Protein AF-0000000077544073 (afdb_homodimer)

Nearest PDB structures (foldseek):
  2imj-assembly2_D  TM=9.290E-01  e=5.318E-20  Pseudomonas protegens Pf-5
  5aig-assembly2_B  TM=8.559E-01  e=1.083E-05  unidentified
  6isl-assembly1_B-2  TM=7.742E-01  e=1.540E-05  Streptomyces xiamenensis 318
  6w3f-assembly2_B  TM=7.188E-01  e=4.985E-05  synthetic construct
  6ta7-assembly1_E-2  TM=6.834E-01  e=7.430E-04  Homo sapiens

Solvent-accessible surface area (backbone atoms only — not comparable to full-atom values): 15956 Å² total; per-residue (Å²): 130,82,81,66,39,78,69,48,50,64,50,47,74,69,50,45,44,52,51,43,50,51,49,30,55,42,59,57,65,70,39,34,82,64,50,33,66,51,37,33,70,75,15,41,30,29,54,44,73,42,80,43,58,19,35,68,47,43,26,54,51,45,47,56,48,57,73,47,38,38,81,58,45,55,39,58,43,74,69,32,43,44,53,43,30,40,31,34,38,36,42,34,34,28,25,40,93,84,65,50,36,33,36,32,43,31,35,37,43,37,33,41,42,80,44,27,25,32,40,31,39,42,33,15,46,26,69,35,85,43,56,83,88,69,56,78,70,59,82,87,55,61,59,87,71,55,86,76,57,68,77,78,97,130,84,82,65,40,79,68,49,48,62,49,48,74,70,48,44,44,51,51,42,48,51,50,31,54,44,58,56,66,71,40,35,81,62,48,34,66,52,37,33,70,74,16,39,30,29,53,42,75,42,79,41,58,19,34,68,47,43,26,52,50,44,46,58,48,58,73,46,40,37,81,58,45,54,41,57,42,77,69,31,43,44,51,45,31,40,32,33,38,37,40,33,35,28,24,40,95,84,67,50,36,32,37,34,42,31,36,35,43,39,34,41,41,81,43,26,25,32,40,33,38,43,32,16,47,26,68,35,85,42,58,81,88,69,55,78,68,58,83,86,56,62,59,88,70,55,86,74,58,68,80,78,99

pLDDT: mean 96.97, std 5.28, range [51.44, 98.94]

Secondary structure (DSSP, 8-state):
-----SS-SSPPHHHHHHHHHHHHHHHHTT-HHHHGGGEEEEEEEEETTEEEEHHHHHHHHHHHHHHH-EEEEEEEEEEEEETTEEEEEEEEEEE-TT--EEEEEEEEEEEE-TTS-EEEEEEEEEEEEE-GGG-SS-TT--GGGS---GGG-/-----SS-SSPPHHHHHHHHHHHHHHHHHT-HHHHGGGEEEEEEEEETTEEEEHHHHHHHHHHHHHHH-EEEEEEEEEEEEETTEEEEEEEEEEE-TT--EEEEEEEEEEEE-TTS-EEEEEEEEEEEEE-GGG-SS-TT--GGGS---GGG-

InterPro domains:
  IPR009783 Protein of unknown function DUF1348 [PF07080] (9-138)
  IPR009783 Protein of unknown function DUF1348 [PTHR31757] (2-141)
  IPR032710 NTF2-like domain superfamily [SSF54427] (3-150)

Sequence (306 aa):
MSEQKPPLPPFTRETAQIKVKAAQDAWNTMTPSKVKMAYTPDSIWRNRDRFIKGRDEIEEFLTNKWNKEHGYRLRKELFAFTDNKIAVQFWYEFHDDDNQWWRCYGLEDWTFDENGLMKKRQMSGNNVKIADEERWFKGDVDVNTVEIGPEHWMSEQKPPLPPFTRETAQIKVKAAQDAWNTMTPSKVKMAYTPDSIWRNRDRFIKGRDEIEEFLTNKWNKEHGYRLRKELFAFTDNKIAVQFWYEFHDDDNQWWRCYGLEDWTFDENGLMKKRQMSGNNVKIADEERWFKGDVDVNTVEIGPEHW

Foldseek 3Di:
DPDFDDDFWPDDPVRLQVLFVVLQVQVQVLQLLRNLSLADQFAWEDAAPDTATGSVRSSVVSNVVDVFFAPKHKDKDWDDHDTQKTKIWMWIWGAGPVRWIKIKTKIWIFGADRRSRTRYIYMHIDIDTDDPVPDQCPDPDDSVPGDDDPVRD/DPDFDDDFWPDDPVRLQVLFVVLQVQVQVLQLLRNLSLADQFAWEDAAPDTATGSVRSSVVSVVVDVFFAPKHKDKDWDDHDTQKTKIWMWIWGAGPVRWIKIKTKIWIFGADRRSRTRYIYMHIDIDTDDPVPDQCPDPDDSVPGDDDPVRD

Radius of gyration: 19.21 Å; Cα contacts (8 Å, |Δi|>4): 665; chains: 2; bounding box: 44×55×52 Å

Organism: Fusarium solani (NCBI:txid169388)

Structure (mmCIF, N/CA/C/O backbone):
data_AF-0000000077544073-model_v1
#
loop_
_entity.id
_entity.type
_entity.pdbx_description
1 polymer 'DUF1348 domain protein'
#
loop_
_atom_site.group_PDB
_atom_site.id
_atom_site.type_symbol
_atom_site.label_atom_id
_atom_site.label_alt_id
_atom_site.label_comp_id
_atom_site.label_asym_id
_atom_site.label_entity_id
_atom_site.label_seq_id
_atom_site.pdbx_PDB_ins_code
_atom_site.Cartn_x
_atom_site.Cartn_y
_atom_site.Cartn_z
_atom_site.occupancy
_atom_site.B_iso_or_equiv
_atom_site.auth_seq_id
_atom_site.auth_comp_id
_atom_site.auth_asym_id
_atom_site.auth_atom_id
_atom_site.pdbx_PDB_model_num
ATOM 1 N N . MET A 1 1 ? -13.641 32.375 -0.242 1 51.44 1 MET A N 1
ATOM 2 C CA . MET A 1 1 ? -13.102 31.672 -1.399 1 51.44 1 MET A CA 1
ATOM 3 C C . MET A 1 1 ? -12.891 30.188 -1.087 1 51.44 1 MET A C 1
ATOM 5 O O . MET A 1 1 ? -12.656 29.828 0.064 1 51.44 1 MET A O 1
ATOM 9 N N . SER A 1 2 ? -13.328 29.188 -2.012 1 71.69 2 SER A N 1
ATOM 10 C CA . SER A 1 2 ? -13.273 27.766 -1.699 1 71.69 2 SER A CA 1
ATOM 11 C C . SER A 1 2 ? -11.844 27.312 -1.467 1 71.69 2 SER A C 1
ATOM 13 O O . SER A 1 2 ? -10.914 27.812 -2.104 1 71.69 2 SER A O 1
ATOM 15 N N . GLU A 1 3 ? -11.539 26.688 -0.304 1 91.25 3 GLU A N 1
ATOM 16 C CA . GLU A 1 3 ? -10.219 26.172 0.051 1 91.25 3 GLU A CA 1
ATOM 17 C C . GLU A 1 3 ? -9.609 25.375 -1.094 1 91.25 3 GLU A C 1
ATOM 19 O O . GLU A 1 3 ? -10.273 24.5 -1.669 1 91.25 3 GLU A O 1
ATOM 24 N N . GLN A 1 4 ? -8.516 25.859 -1.661 1 95 4 GLN A N 1
ATOM 25 C CA . GLN A 1 4 ? -7.785 25.156 -2.709 1 95 4 GLN A CA 1
ATOM 26 C C . GLN A 1 4 ? -6.355 24.844 -2.273 1 95 4 GLN A C 1
ATOM 28 O O . GLN A 1 4 ? -5.727 25.656 -1.583 1 95 4 GLN A O 1
ATOM 33 N N . LYS A 1 5 ? -5.875 23.75 -2.697 1 96.38 5 LYS A N 1
ATOM 34 C CA . LYS A 1 5 ? -4.496 23.328 -2.457 1 96.38 5 LYS A CA 1
ATOM 35 C C . LYS A 1 5 ? -3.814 22.906 -3.756 1 96.38 5 LYS A C 1
ATOM 37 O O . LYS A 1 5 ? -3.721 21.703 -4.055 1 96.38 5 LYS A O 1
ATOM 42 N N . PRO A 1 6 ? -3.418 23.844 -4.488 1 97 6 PRO A N 1
ATOM 43 C CA . PRO A 1 6 ? -2.723 23.484 -5.727 1 97 6 PRO A CA 1
ATOM 44 C C . PRO A 1 6 ? -1.481 22.625 -5.477 1 97 6 PRO A C 1
ATOM 46 O O . PRO A 1 6 ? -0.89 22.703 -4.395 1 97 6 PRO A O 1
ATOM 49 N N . PRO A 1 7 ? -1.044 21.953 -6.578 1 98.19 7 PRO A N 1
ATOM 50 C CA . PRO A 1 7 ? -1.631 21.797 -7.91 1 98.19 7 PRO A CA 1
ATOM 51 C C . PRO A 1 7 ? -2.973 21.062 -7.879 1 98.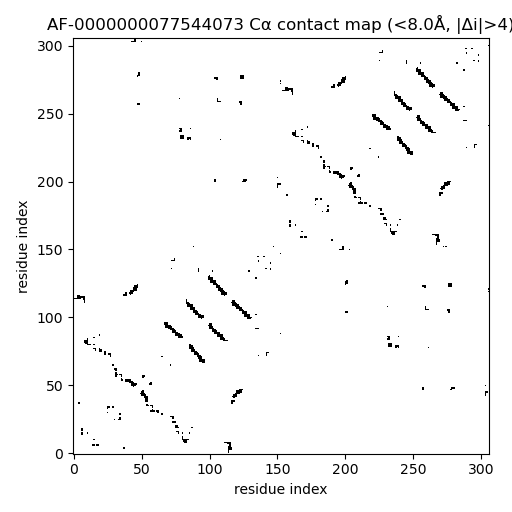19 7 PRO A C 1
ATOM 53 O O . PRO A 1 7 ? -3.238 20.297 -6.949 1 98.19 7 PRO A O 1
ATOM 56 N N . LEU A 1 8 ? -3.701 21.25 -8.914 1 98.44 8 LEU A N 1
ATOM 57 C CA . LEU A 1 8 ? -5.039 20.672 -9.008 1 98.44 8 LEU A CA 1
ATOM 58 C C . LEU A 1 8 ? -5.078 19.547 -10.023 1 98.44 8 LEU A C 1
ATOM 60 O O . LEU A 1 8 ? -4.32 19.547 -11 1 98.44 8 LEU A O 1
ATOM 64 N N . PRO A 1 9 ? -5.926 18.531 -9.852 1 98.31 9 PRO A N 1
ATOM 65 C CA . PRO A 1 9 ? -6.086 17.469 -10.836 1 98.31 9 PRO A CA 1
ATOM 66 C C . PRO A 1 9 ? -6.836 17.922 -12.086 1 98.31 9 PRO A C 1
ATOM 68 O O . PRO A 1 9 ? -7.555 18.922 -12.039 1 98.31 9 PRO A O 1
ATOM 71 N N . PRO A 1 10 ? -6.812 17.234 -13.148 1 98.56 10 PRO A N 1
ATOM 72 C CA . PRO A 1 10 ? -5.977 16.047 -13.328 1 98.56 10 PRO A CA 1
ATOM 73 C C . PRO A 1 10 ? -4.484 16.359 -13.305 1 98.56 10 PRO A C 1
ATOM 75 O O . PRO A 1 10 ? -4.059 17.406 -13.805 1 98.56 10 PRO A O 1
ATOM 78 N N . PHE A 1 11 ? -3.705 15.477 -12.836 1 98.69 11 PHE A N 1
ATOM 79 C CA . PHE A 1 11 ? -2.289 15.719 -12.586 1 98.69 11 PHE A CA 1
ATOM 80 C C . PHE A 1 11 ? -1.451 15.32 -13.797 1 98.69 11 PHE A C 1
ATOM 82 O O . PHE A 1 11 ? -1.859 14.469 -14.586 1 98.69 11 PHE A O 1
ATOM 89 N N . THR A 1 12 ? -0.348 15.938 -13.93 1 98.44 12 THR A N 1
ATOM 90 C CA . THR A 1 12 ? 0.78 15.492 -14.742 1 98.44 12 THR A CA 1
ATOM 91 C C . THR A 1 12 ? 1.875 14.898 -13.859 1 98.44 12 THR A C 1
ATOM 93 O O . THR A 1 12 ? 1.788 14.953 -12.633 1 98.44 12 THR A O 1
ATOM 96 N N . ARG A 1 13 ? 2.811 14.312 -14.5 1 98.25 13 ARG A N 1
ATOM 97 C CA . ARG A 1 13 ? 3.926 13.773 -13.734 1 98.25 13 ARG A CA 1
ATOM 98 C C . ARG A 1 13 ? 4.539 14.844 -12.836 1 98.25 13 ARG A C 1
ATOM 100 O O . ARG A 1 13 ? 4.793 14.602 -11.656 1 98.25 13 ARG A O 1
ATOM 107 N N . GLU A 1 14 ? 4.77 16.016 -13.422 1 98.56 14 GLU A N 1
ATOM 108 C CA . GLU A 1 14 ? 5.398 17.109 -12.695 1 98.56 14 GLU A CA 1
ATOM 109 C C . GLU A 1 14 ? 4.539 17.562 -11.516 1 98.56 14 GLU A C 1
ATOM 111 O O . GLU A 1 14 ? 5.043 17.703 -10.398 1 98.56 14 GLU A O 1
ATOM 116 N N . THR A 1 15 ? 3.297 17.75 -11.75 1 98.81 15 THR A N 1
ATOM 117 C CA . THR A 1 15 ? 2.438 18.266 -10.695 1 98.81 15 THR A CA 1
ATOM 118 C C . THR A 1 15 ? 2.17 17.203 -9.633 1 98.81 15 THR A C 1
ATOM 120 O O . THR A 1 15 ? 2.021 17.516 -8.453 1 98.81 15 THR A O 1
ATOM 123 N N . ALA A 1 16 ? 2.092 15.914 -10 1 98.88 16 ALA A N 1
ATOM 124 C CA . ALA A 1 16 ? 1.988 14.828 -9.031 1 98.88 16 ALA A CA 1
ATOM 125 C C . ALA A 1 16 ? 3.209 14.789 -8.117 1 98.88 16 ALA A C 1
ATOM 127 O O . ALA A 1 16 ? 3.08 14.594 -6.906 1 98.88 16 ALA A O 1
ATOM 128 N N . GLN A 1 17 ? 4.348 14.969 -8.758 1 98.75 17 GLN A N 1
ATOM 129 C CA . GLN A 1 17 ? 5.586 14.984 -7.984 1 98.75 17 GLN A CA 1
ATOM 130 C C . GLN A 1 17 ? 5.582 16.109 -6.957 1 98.75 17 GLN A C 1
ATOM 132 O O . GLN A 1 17 ? 6.008 15.922 -5.816 1 98.75 17 GLN A O 1
ATOM 137 N N . ILE A 1 18 ? 5.125 17.266 -7.348 1 98.81 18 ILE A N 1
ATOM 138 C CA . ILE A 1 18 ? 5.043 18.406 -6.441 1 98.81 18 ILE A CA 1
ATOM 139 C C . ILE A 1 18 ? 4.125 18.062 -5.27 1 98.81 18 ILE A C 1
ATOM 141 O O . ILE A 1 18 ? 4.461 18.344 -4.113 1 98.81 18 ILE A O 1
ATOM 145 N N . LYS A 1 19 ? 2.939 17.438 -5.566 1 98.88 19 LYS A N 1
ATOM 146 C CA . LYS A 1 19 ? 1.997 17.062 -4.52 1 98.88 19 LYS A CA 1
ATOM 147 C C . LYS A 1 19 ? 2.646 16.109 -3.518 1 98.88 19 LYS A C 1
ATOM 149 O O . LYS A 1 19 ? 2.492 16.281 -2.305 1 98.88 19 LYS A O 1
ATOM 154 N N . VAL A 1 20 ? 3.35 15.125 -3.969 1 98.88 20 VAL A N 1
ATOM 155 C CA . VAL A 1 20 ? 3.955 14.094 -3.141 1 98.88 20 VAL A CA 1
ATOM 156 C C . VAL A 1 20 ? 5 14.711 -2.219 1 98.88 20 VAL A C 1
ATOM 158 O O . VAL A 1 20 ? 5.02 14.438 -1.017 1 98.88 20 VAL A O 1
ATOM 161 N N . LYS A 1 21 ? 5.844 15.562 -2.76 1 98.81 21 LYS A N 1
ATOM 162 C CA . LYS A 1 21 ? 6.91 16.156 -1.957 1 98.81 21 LYS A CA 1
ATOM 163 C C . LYS A 1 21 ? 6.355 17.172 -0.974 1 98.81 21 LYS A C 1
ATOM 165 O O . LYS A 1 21 ? 6.875 17.328 0.133 1 98.81 21 LYS A O 1
ATOM 170 N N . ALA A 1 22 ? 5.32 17.859 -1.385 1 98.69 22 ALA A N 1
ATOM 171 C CA . ALA A 1 22 ? 4.664 18.766 -0.452 1 98.69 22 ALA A CA 1
ATOM 172 C C . ALA A 1 22 ? 4.102 18.016 0.75 1 98.69 22 ALA A C 1
ATOM 174 O O . ALA A 1 22 ? 4.211 18.484 1.888 1 98.69 22 ALA A O 1
ATOM 175 N N . ALA A 1 23 ? 3.484 16.906 0.483 1 98.75 23 ALA A N 1
ATOM 176 C CA . ALA A 1 23 ? 2.977 16.078 1.572 1 98.75 23 ALA A CA 1
ATOM 177 C C . ALA A 1 23 ? 4.113 15.578 2.461 1 98.75 23 ALA A C 1
ATOM 179 O O . ALA A 1 23 ? 4.004 15.594 3.689 1 98.75 23 ALA A O 1
ATOM 180 N N . GLN A 1 24 ? 5.195 15.125 1.856 1 98.81 24 GLN A N 1
ATOM 181 C CA . GLN A 1 24 ? 6.383 14.719 2.602 1 98.81 24 GLN A CA 1
ATOM 182 C C . GLN A 1 24 ? 6.824 15.812 3.568 1 98.81 24 GLN A C 1
ATOM 184 O O . GLN A 1 24 ? 7.02 15.555 4.758 1 98.81 24 GLN A O 1
ATOM 189 N N . ASP A 1 25 ? 6.938 16.969 3.053 1 98.5 25 ASP A N 1
ATOM 190 C CA . ASP A 1 25 ? 7.418 18.094 3.855 1 98.5 25 ASP A CA 1
ATOM 191 C C . ASP A 1 25 ? 6.449 18.406 4.992 1 98.5 25 ASP A C 1
ATOM 193 O O . ASP A 1 25 ? 6.871 18.656 6.125 1 98.5 25 ASP A O 1
ATOM 197 N N . ALA A 1 26 ? 5.215 18.406 4.648 1 98.56 26 ALA A N 1
ATOM 198 C CA . ALA A 1 26 ? 4.211 18.688 5.672 1 98.56 26 ALA A CA 1
ATOM 199 C C . ALA A 1 26 ? 4.277 17.656 6.797 1 98.56 26 ALA A C 1
ATOM 201 O O . ALA A 1 26 ? 4.273 18.016 7.977 1 98.56 26 ALA A O 1
ATOM 202 N N . TRP A 1 27 ? 4.359 16.391 6.5 1 98.81 27 TRP A N 1
ATOM 203 C CA . TRP A 1 27 ? 4.387 15.336 7.5 1 98.81 27 TRP A CA 1
ATOM 204 C C . TRP A 1 27 ? 5.648 15.422 8.352 1 98.81 27 TRP A C 1
ATOM 206 O O . TRP A 1 27 ? 5.621 15.125 9.547 1 98.81 27 TRP A O 1
ATOM 216 N N . ASN A 1 28 ? 6.695 15.836 7.77 1 98.44 28 ASN A N 1
ATOM 217 C CA . ASN A 1 28 ? 7.953 15.93 8.5 1 98.44 28 ASN A CA 1
ATOM 218 C C . ASN A 1 28 ? 7.945 17.109 9.477 1 98.44 28 ASN A C 1
ATOM 220 O O . ASN A 1 28 ? 8.812 17.203 10.344 1 98.44 28 ASN A O 1
ATOM 224 N N . THR A 1 29 ? 6.957 18.047 9.406 1 98 29 THR A N 1
ATOM 225 C CA . THR A 1 29 ? 6.797 19.078 10.422 1 98 29 THR A CA 1
ATOM 226 C C . THR A 1 29 ? 6.203 18.5 11.703 1 98 29 THR A C 1
ATOM 228 O O . THR A 1 29 ? 6.309 19.109 12.773 1 98 29 THR A O 1
ATOM 231 N N . MET A 1 30 ? 5.469 17.375 11.555 1 98.25 30 MET A N 1
ATOM 232 C CA . MET A 1 30 ? 4.789 16.703 12.656 1 98.25 30 MET A CA 1
ATOM 233 C C . MET A 1 30 ? 3.818 17.656 13.352 1 98.25 30 MET A C 1
ATOM 235 O O . MET A 1 30 ? 3.77 17.719 14.578 1 98.25 30 MET A O 1
ATOM 239 N N . THR A 1 31 ? 3.205 18.438 12.562 1 98.56 31 THR A N 1
ATOM 240 C CA . THR A 1 31 ? 2.203 19.375 13.039 1 98.56 31 THR A CA 1
ATOM 241 C C . THR A 1 31 ? 0.807 18.969 12.586 1 98.56 31 THR A C 1
ATOM 243 O O . THR A 1 31 ? 0.372 19.328 11.492 1 98.56 31 THR A O 1
ATOM 246 N N . PRO A 1 32 ? 0.067 18.25 13.453 1 98.69 32 PRO A N 1
ATOM 247 C CA . PRO A 1 32 ? -1.219 17.672 13.047 1 98.69 32 PRO A CA 1
ATOM 248 C C . PRO A 1 32 ? -2.186 18.719 12.492 1 98.69 32 PRO A C 1
ATOM 250 O O . PRO A 1 32 ? -2.877 18.453 11.508 1 98.69 32 PRO A O 1
ATOM 253 N N . SER A 1 33 ? -2.223 19.891 13.07 1 98.38 33 SER A N 1
ATOM 254 C CA . SER A 1 33 ? -3.17 20.938 12.672 1 98.38 33 SER A CA 1
ATOM 255 C C . SER A 1 33 ? -2.85 21.469 11.281 1 98.38 33 SER A C 1
ATOM 257 O O . SER A 1 33 ? -3.736 21.953 10.578 1 98.38 33 SER A O 1
ATOM 259 N N . LYS A 1 34 ? -1.612 21.406 10.891 1 97.88 34 LYS A N 1
ATOM 260 C CA . LYS A 1 34 ? -1.213 21.812 9.547 1 97.88 34 LYS A CA 1
ATOM 261 C C . LYS A 1 34 ? -1.476 20.703 8.539 1 97.88 34 LYS A C 1
ATOM 263 O O . LYS A 1 34 ? -2.01 20.953 7.457 1 97.88 34 LYS A O 1
ATOM 268 N N . VAL A 1 35 ? -1.136 19.516 8.898 1 98.56 35 VAL A N 1
ATOM 269 C CA . VAL A 1 35 ? -1.228 18.375 7.996 1 98.56 35 VAL A CA 1
ATOM 270 C C . VAL A 1 35 ? -2.688 18.125 7.629 1 98.56 35 VAL A C 1
ATOM 272 O O . VAL A 1 35 ? -3.008 17.875 6.465 1 98.56 35 VAL A O 1
ATOM 275 N N . LYS A 1 36 ? -3.611 18.25 8.578 1 98.44 36 LYS A N 1
ATOM 276 C CA . LYS A 1 36 ? -5.016 17.938 8.352 1 98.44 36 LYS A CA 1
ATOM 277 C C . LYS A 1 36 ? -5.625 18.844 7.289 1 98.44 36 LYS A C 1
ATOM 279 O O . LYS A 1 36 ? -6.625 18.5 6.66 1 98.44 36 LYS A O 1
ATOM 284 N N . MET A 1 37 ? -4.984 19.969 7.02 1 98.12 37 MET A N 1
ATOM 285 C CA . MET A 1 37 ? -5.57 20.953 6.117 1 98.12 37 MET A CA 1
ATOM 286 C C . MET A 1 37 ? -5.395 20.531 4.66 1 98.12 37 MET A C 1
ATOM 288 O O . MET A 1 37 ? -5.977 21.141 3.762 1 98.12 37 MET A O 1
ATOM 292 N N . ALA A 1 38 ? -4.629 19.516 4.387 1 98.25 38 ALA A N 1
ATOM 293 C CA . 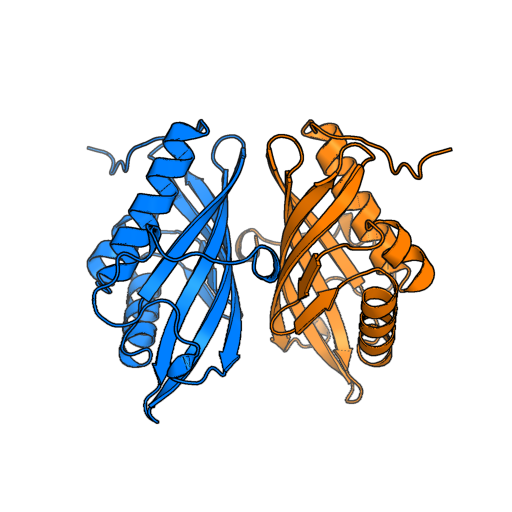ALA A 1 38 ? -4.465 18.984 3.033 1 98.25 38 ALA A CA 1
ATOM 294 C C . ALA A 1 38 ? -5.676 18.172 2.615 1 98.25 38 ALA A C 1
ATOM 296 O O . ALA A 1 38 ? -5.84 17.844 1.436 1 98.25 38 ALA A O 1
ATOM 297 N N . TYR A 1 39 ? -6.562 17.875 3.574 1 98.5 39 TYR A N 1
ATOM 298 C CA . TYR A 1 39 ? -7.66 16.938 3.348 1 98.5 39 TYR A CA 1
ATOM 299 C C . TYR A 1 39 ? -9 17.672 3.318 1 98.5 39 TYR A C 1
ATOM 301 O O . TYR A 1 39 ? -9.141 18.734 3.914 1 98.5 39 TYR A O 1
ATOM 309 N N . THR A 1 40 ? -9.977 17.109 2.561 1 98.25 40 THR A N 1
ATOM 310 C CA . THR A 1 40 ? -11.336 17.641 2.641 1 98.25 40 THR A CA 1
ATOM 311 C C . THR A 1 40 ? -11.898 17.469 4.051 1 98.25 40 THR A C 1
ATOM 313 O O . THR A 1 40 ? -11.469 16.578 4.793 1 98.25 40 THR A O 1
ATOM 316 N N . PRO A 1 41 ? -12.844 18.266 4.398 1 97.81 41 PRO A N 1
ATOM 317 C CA . PRO A 1 41 ? -13.383 18.188 5.758 1 97.81 41 PRO A CA 1
ATOM 318 C C . PRO A 1 41 ? -13.984 16.828 6.082 1 97.81 41 PRO A C 1
ATOM 320 O O . PRO A 1 41 ? -14.016 16.406 7.246 1 97.81 41 PRO A O 1
ATOM 323 N N . ASP A 1 42 ? -14.43 16.062 5.078 1 96.94 42 ASP A N 1
ATOM 324 C CA . ASP A 1 42 ? -15.055 14.758 5.277 1 96.94 42 ASP A CA 1
ATOM 325 C C . ASP A 1 42 ? -14.188 13.641 4.699 1 96.94 42 ASP A C 1
ATOM 327 O O . ASP A 1 42 ? -14.695 12.602 4.293 1 96.94 42 ASP A O 1
ATOM 331 N N . SER A 1 43 ? -12.922 13.914 4.605 1 97.94 43 SER A N 1
ATOM 332 C CA . SER A 1 43 ? -12.008 12.953 3.99 1 97.94 43 SER A CA 1
ATOM 333 C C . SER A 1 43 ? -12.133 11.578 4.637 1 97.94 43 SER A C 1
ATOM 335 O O . SER A 1 43 ? -12.383 11.469 5.836 1 97.94 43 SER A O 1
ATOM 337 N N . ILE A 1 44 ? -11.969 10.523 3.855 1 97.81 44 ILE A N 1
ATOM 338 C CA . ILE A 1 44 ? -11.992 9.133 4.305 1 97.81 44 ILE A CA 1
ATOM 339 C C . ILE A 1 44 ? -10.578 8.562 4.297 1 97.81 44 ILE A C 1
ATOM 341 O O . ILE A 1 44 ? -9.906 8.57 3.262 1 97.81 44 ILE A O 1
ATOM 345 N N . TRP A 1 45 ? -10.133 8.094 5.523 1 97.31 45 TRP A N 1
ATOM 346 C CA . TRP A 1 45 ? -8.828 7.469 5.695 1 97.31 45 TRP A CA 1
ATOM 347 C C . TRP A 1 45 ? -8.969 6.008 6.105 1 97.31 45 TRP A C 1
ATOM 349 O O . TRP A 1 45 ? -9.805 5.676 6.953 1 97.31 45 TRP A O 1
ATOM 359 N N . ARG A 1 46 ? -8.234 5.168 5.453 1 98.19 46 ARG A N 1
ATOM 360 C CA . ARG A 1 46 ? -7.797 3.941 6.113 1 98.19 46 ARG A CA 1
ATOM 361 C C . ARG A 1 46 ? -6.297 3.967 6.379 1 98.19 46 ARG A C 1
ATOM 363 O O . ARG A 1 46 ? -5.496 4.113 5.453 1 98.19 46 ARG A O 1
ATOM 370 N N . ASN A 1 47 ? -5.895 3.922 7.582 1 97.88 47 ASN A N 1
ATOM 371 C CA . ASN A 1 47 ? -4.504 3.822 8.008 1 97.88 47 ASN A CA 1
ATOM 372 C C . ASN A 1 47 ? -4.227 2.496 8.711 1 97.88 47 ASN A C 1
ATOM 374 O O . ASN A 1 47 ? -4.473 2.357 9.906 1 97.88 47 ASN A O 1
ATOM 378 N N . ARG A 1 48 ? -3.623 1.604 7.977 1 97.69 48 ARG A N 1
ATOM 379 C CA . ARG A 1 48 ? -3.441 0.236 8.453 1 97.69 48 ARG A CA 1
ATOM 380 C C . ARG A 1 48 ? -4.781 -0.4 8.812 1 97.69 48 ARG A C 1
ATOM 382 O O . ARG A 1 48 ? -5.641 -0.583 7.949 1 97.69 48 ARG A O 1
ATOM 389 N N . ASP A 1 49 ? -5.039 -0.552 10.062 1 96.62 49 ASP A N 1
ATOM 390 C CA . ASP A 1 49 ? -6.262 -1.212 10.508 1 96.62 49 ASP A CA 1
ATOM 391 C C . ASP A 1 49 ? -7.238 -0.206 11.117 1 96.62 49 ASP A C 1
ATOM 393 O O . ASP A 1 49 ? -8.219 -0.593 11.758 1 96.62 49 ASP A O 1
ATOM 397 N N . ARG A 1 50 ? -6.973 1.118 10.922 1 96.62 50 ARG A N 1
ATOM 398 C CA . ARG A 1 50 ? -7.812 2.162 11.492 1 96.62 50 ARG A CA 1
ATOM 399 C C . ARG A 1 50 ? -8.594 2.898 10.406 1 96.62 50 ARG A C 1
ATOM 401 O O . ARG A 1 50 ? -8.023 3.289 9.383 1 96.62 50 ARG A O 1
ATOM 408 N N . PHE A 1 51 ? -9.82 3.037 10.664 1 97.38 51 PHE A N 1
ATOM 409 C CA . PHE A 1 51 ? -10.719 3.756 9.773 1 97.38 51 PHE A CA 1
ATOM 410 C C . PHE A 1 51 ? -11.094 5.113 10.352 1 97.38 51 PHE A C 1
ATOM 412 O O . PHE A 1 51 ? -11.703 5.188 11.422 1 97.38 51 PHE A O 1
ATOM 419 N N . ILE A 1 52 ? -10.664 6.215 9.695 1 97.69 52 ILE A N 1
ATOM 420 C CA . ILE A 1 52 ? -10.727 7.586 10.203 1 97.69 52 ILE A CA 1
ATOM 421 C C . ILE A 1 52 ? -11.531 8.453 9.234 1 97.69 52 ILE A C 1
ATOM 423 O O . ILE A 1 52 ? -11.445 8.281 8.016 1 97.69 52 ILE A O 1
ATOM 427 N N . LYS A 1 53 ? -12.305 9.43 9.773 1 97.56 53 LYS A N 1
ATOM 428 C CA . LYS A 1 53 ? -13.109 10.312 8.93 1 97.56 53 LYS A CA 1
ATOM 429 C C . LYS A 1 53 ? -13.008 11.766 9.391 1 97.56 53 LYS A C 1
ATOM 431 O O . LYS A 1 53 ? -13.211 12.062 10.57 1 97.56 53 LYS A O 1
ATOM 436 N N . GLY A 1 54 ? -12.664 12.602 8.406 1 97.88 54 GLY A N 1
ATOM 437 C CA . GLY A 1 54 ? -12.711 14.031 8.664 1 97.88 54 GLY A CA 1
ATOM 438 C C . GLY A 1 54 ? -11.453 14.562 9.32 1 97.88 54 GLY A C 1
ATOM 439 O O . GLY A 1 54 ? -10.672 13.789 9.891 1 97.88 54 GLY A O 1
ATOM 440 N N . ARG A 1 55 ? -11.328 15.852 9.281 1 98.62 55 ARG A N 1
ATOM 441 C CA . ARG A 1 55 ? -10.109 16.531 9.719 1 98.62 55 ARG A CA 1
ATOM 442 C C . ARG A 1 55 ? -9.898 16.375 11.219 1 98.62 55 ARG A C 1
ATOM 444 O O . ARG A 1 55 ? -8.766 16.266 11.68 1 98.62 55 ARG A O 1
ATOM 451 N N . ASP A 1 56 ? -11 16.391 12 1 98.62 56 ASP A N 1
ATOM 452 C CA . ASP A 1 56 ? -10.859 16.297 13.453 1 98.62 56 ASP A CA 1
ATOM 453 C C . ASP A 1 56 ? -10.281 14.945 13.859 1 98.62 56 ASP A C 1
ATOM 455 O O . ASP A 1 56 ? -9.352 14.883 14.672 1 98.62 56 ASP A O 1
ATOM 459 N N . GLU A 1 57 ? -10.82 13.859 13.328 1 98.62 57 GLU A N 1
ATOM 460 C CA . GLU A 1 57 ? -10.297 12.531 13.641 1 98.62 57 GLU A CA 1
ATOM 461 C C . GLU A 1 57 ? -8.875 12.359 13.117 1 98.62 57 GLU A C 1
ATOM 463 O O . GLU A 1 57 ? -8.047 11.688 13.742 1 98.62 57 GLU A O 1
ATOM 468 N N . ILE A 1 58 ? -8.602 12.961 11.984 1 98.62 58 ILE A N 1
ATOM 469 C CA . ILE A 1 58 ? -7.258 12.914 11.43 1 98.62 58 ILE A CA 1
ATOM 470 C C . ILE A 1 58 ? -6.277 13.594 12.383 1 98.62 58 ILE A C 1
ATOM 472 O O . ILE A 1 58 ? -5.215 13.047 12.688 1 98.62 58 ILE A O 1
ATOM 476 N N . GLU A 1 59 ? -6.648 14.758 12.812 1 98.81 59 GLU A N 1
ATOM 477 C CA . GLU A 1 59 ? -5.781 15.484 13.734 1 98.81 59 GLU A CA 1
ATOM 478 C C . GLU A 1 59 ? -5.535 14.68 15.008 1 98.81 59 GLU A C 1
ATOM 480 O O . GLU A 1 59 ? -4.402 14.617 15.5 1 98.81 59 GLU A O 1
ATOM 485 N N . GLU A 1 60 ? -6.582 14.125 15.555 1 98.81 60 GLU A N 1
ATOM 486 C CA . GLU A 1 60 ? -6.441 13.312 16.766 1 98.81 60 GLU A CA 1
ATOM 487 C C . GLU A 1 60 ? -5.516 12.117 16.516 1 98.81 60 GLU A C 1
ATOM 489 O O . GLU A 1 60 ? -4.637 11.828 17.328 1 98.81 60 GLU A O 1
ATOM 494 N N . PHE A 1 61 ? -5.738 11.477 15.453 1 98.81 61 PHE A N 1
ATOM 495 C CA . PHE A 1 61 ? -4.914 10.328 15.094 1 98.81 61 PHE A CA 1
ATOM 496 C C . PHE A 1 61 ? -3.447 10.727 14.992 1 98.81 61 PHE A C 1
ATOM 498 O O . PHE A 1 61 ? -2.576 10.062 15.555 1 98.81 61 PHE A O 1
ATOM 505 N N . LEU A 1 62 ? -3.143 11.805 14.219 1 98.75 62 LEU A N 1
ATOM 506 C CA . LEU A 1 62 ? -1.771 12.242 13.992 1 98.75 62 LEU A CA 1
ATOM 507 C C . LEU A 1 62 ? -1.121 12.711 15.289 1 98.75 62 LEU A C 1
ATOM 509 O O . LEU A 1 62 ? 0.075 12.492 15.5 1 98.75 62 LEU A O 1
ATOM 513 N N . THR A 1 63 ? -1.918 13.359 16.141 1 98.81 63 THR A N 1
ATOM 514 C CA . THR A 1 63 ? -1.409 13.766 17.438 1 98.81 63 THR A CA 1
ATOM 515 C C . THR A 1 63 ? -0.938 12.555 18.234 1 98.81 63 THR A C 1
ATOM 517 O O . THR A 1 63 ? 0.173 12.547 18.781 1 98.81 63 THR A O 1
ATOM 520 N N . ASN A 1 64 ? -1.792 11.562 18.328 1 98.44 64 ASN A N 1
ATOM 521 C CA . ASN A 1 64 ? -1.438 10.352 19.047 1 98.44 64 ASN A CA 1
ATOM 522 C C . ASN A 1 64 ? -0.241 9.648 18.422 1 98.44 64 ASN A C 1
ATOM 524 O O . ASN A 1 64 ? 0.633 9.141 19.125 1 98.44 64 ASN A O 1
ATOM 528 N N . LYS A 1 65 ? -0.215 9.594 17.109 1 98.12 65 LYS A N 1
ATOM 529 C CA . LYS A 1 65 ? 0.879 8.969 16.375 1 98.12 65 LYS A CA 1
ATOM 530 C C . LYS A 1 65 ? 2.219 9.609 16.734 1 98.12 65 LYS A C 1
ATOM 532 O O . LYS A 1 65 ? 3.16 8.906 17.125 1 98.12 65 LYS A O 1
ATOM 537 N N . TRP A 1 66 ? 2.346 10.875 16.688 1 97.94 66 TRP A N 1
ATOM 538 C CA . TRP A 1 66 ? 3.639 11.539 16.828 1 97.94 66 TRP A CA 1
ATOM 539 C C . TRP A 1 66 ? 3.977 11.773 18.297 1 97.94 66 TRP A C 1
ATOM 541 O O . TRP A 1 66 ? 5.086 12.211 18.625 1 97.94 66 TRP A O 1
ATOM 551 N N . ASN A 1 67 ? 3.023 11.531 19.172 1 97.88 67 ASN A N 1
ATOM 552 C CA . ASN A 1 67 ? 3.348 11.438 20.594 1 97.88 67 ASN A CA 1
ATOM 553 C C . ASN A 1 67 ? 4.125 10.164 20.906 1 97.88 67 ASN A C 1
ATOM 555 O O . ASN A 1 67 ? 4.828 10.102 21.922 1 97.88 67 ASN A O 1
ATOM 559 N N . LYS A 1 68 ? 4.02 9.18 20.047 1 97.38 68 LYS A N 1
ATOM 560 C CA . LYS A 1 68 ? 4.625 7.883 20.312 1 97.38 68 LYS A CA 1
ATOM 561 C C . LYS A 1 68 ? 5.82 7.629 19.406 1 97.38 68 LYS A C 1
ATOM 563 O O . LYS A 1 68 ? 6.727 6.871 19.75 1 97.38 68 LYS A O 1
ATOM 568 N N . GLU A 1 69 ? 5.754 8.203 18.219 1 98.25 69 GLU A N 1
ATOM 569 C CA . GLU A 1 69 ? 6.824 8.016 17.25 1 98.25 69 GLU A CA 1
ATOM 570 C C . GLU A 1 69 ? 7.84 9.148 17.312 1 98.25 69 GLU A C 1
ATOM 572 O O . GLU A 1 69 ? 7.699 10.164 16.625 1 98.25 69 GLU A O 1
ATOM 577 N N . HIS A 1 70 ? 8.906 8.922 18 1 97.56 70 HIS A N 1
ATOM 578 C CA . HIS A 1 70 ? 9.93 9.938 18.203 1 97.56 70 HIS A CA 1
ATOM 579 C C . HIS A 1 70 ? 10.969 9.906 17.094 1 97.56 70 HIS A C 1
ATOM 581 O O . HIS A 1 70 ? 11.195 8.859 16.469 1 97.56 70 HIS A O 1
ATOM 587 N N . GLY A 1 71 ? 11.633 11.047 16.859 1 97.12 71 GLY A N 1
ATOM 588 C CA . GLY A 1 71 ? 12.664 11.102 15.836 1 97.12 71 GLY A CA 1
ATOM 589 C C . GLY A 1 71 ? 12.148 10.789 14.445 1 97.12 71 GLY A C 1
ATOM 590 O O . GLY A 1 71 ? 12.883 10.289 13.602 1 97.12 71 GLY A O 1
ATOM 591 N N . TYR A 1 72 ? 10.945 11.109 14.234 1 98.38 72 TYR A N 1
ATOM 592 C CA . TYR A 1 72 ? 10.234 10.781 13 1 98.38 72 TYR A CA 1
ATOM 593 C C . TYR A 1 72 ? 10.867 11.492 11.805 1 98.38 72 TYR A C 1
ATOM 595 O O . TYR A 1 72 ? 11.055 12.711 11.828 1 98.38 72 TYR A O 1
ATOM 603 N N . ARG A 1 73 ? 11.242 10.711 10.75 1 98.62 73 ARG A N 1
ATOM 604 C CA . ARG A 1 73 ? 11.719 11.188 9.453 1 98.62 73 ARG A CA 1
ATOM 605 C C . ARG A 1 73 ? 11.094 10.398 8.312 1 98.62 73 ARG A C 1
ATOM 607 O O . ARG A 1 73 ? 11.141 9.172 8.297 1 98.62 73 ARG A O 1
ATOM 614 N N . LEU A 1 74 ? 10.523 11.148 7.363 1 98.69 74 LEU A N 1
ATOM 615 C CA . LEU A 1 74 ? 9.711 10.516 6.328 1 98.69 74 LEU A CA 1
ATOM 616 C C . LEU A 1 74 ? 10.211 10.898 4.938 1 98.69 74 LEU A C 1
ATOM 618 O O . LEU A 1 74 ? 10.523 12.062 4.684 1 98.69 74 LEU A O 1
ATOM 622 N N . ARG A 1 75 ? 10.32 9.922 4.082 1 98.69 75 ARG A N 1
ATOM 623 C CA . ARG A 1 75 ? 10.531 10.102 2.648 1 98.69 75 ARG A CA 1
ATOM 624 C C . ARG A 1 75 ? 9.383 9.492 1.849 1 98.69 75 ARG A C 1
ATOM 626 O O . ARG A 1 75 ? 8.945 8.375 2.129 1 98.69 75 ARG A O 1
ATOM 633 N N . LYS A 1 76 ? 8.828 10.273 0.886 1 98.69 76 LYS A N 1
ATOM 634 C CA . LYS A 1 76 ? 7.82 9.805 -0.054 1 98.69 76 LYS A CA 1
ATOM 635 C C . LYS A 1 76 ? 8.328 9.859 -1.49 1 98.69 76 LYS A C 1
ATOM 637 O O . LYS A 1 76 ? 9.094 10.766 -1.846 1 98.69 76 LYS A O 1
ATOM 642 N N . GLU A 1 77 ? 7.902 8.906 -2.266 1 98.38 77 GLU A N 1
ATOM 643 C CA . GLU A 1 77 ? 8.203 8.906 -3.695 1 98.38 77 GLU A CA 1
ATOM 644 C C . GLU A 1 77 ? 6.949 8.625 -4.52 1 98.38 77 GLU A C 1
ATOM 646 O O . GLU A 1 77 ? 6.133 7.781 -4.156 1 98.38 77 GLU A O 1
ATOM 651 N N . LEU A 1 78 ? 6.785 9.375 -5.617 1 98.75 78 LEU A N 1
ATOM 652 C CA . LEU A 1 78 ? 5.707 9.125 -6.566 1 98.75 78 LEU A CA 1
ATOM 653 C C . LEU A 1 78 ? 5.887 7.773 -7.254 1 98.75 78 LEU A C 1
ATOM 655 O O . LEU A 1 78 ? 6.953 7.488 -7.801 1 98.75 78 LEU A O 1
ATOM 659 N N . PHE A 1 79 ? 4.934 6.969 -7.262 1 98.69 79 PHE A N 1
ATOM 660 C CA . PHE A 1 79 ? 5.004 5.695 -7.965 1 98.69 79 PHE A CA 1
ATOM 661 C C . PHE A 1 79 ? 4.242 5.762 -9.281 1 98.69 79 PHE A C 1
ATOM 663 O O . PHE A 1 79 ? 4.82 5.551 -10.352 1 98.69 79 PHE A O 1
ATOM 670 N N . ALA A 1 80 ? 2.934 6.109 -9.188 1 98.81 80 ALA A N 1
ATOM 671 C CA . ALA A 1 80 ? 2.064 6.242 -10.359 1 98.81 80 ALA A CA 1
ATOM 672 C C . ALA A 1 80 ? 0.993 7.301 -10.125 1 98.81 80 ALA A C 1
ATOM 674 O O . ALA A 1 80 ? 0.76 7.723 -8.992 1 98.81 80 ALA A O 1
ATOM 675 N N . PHE A 1 81 ? 0.385 7.75 -11.234 1 98.81 81 PHE A N 1
ATOM 676 C CA . PHE A 1 81 ? -0.716 8.703 -11.148 1 98.81 81 PHE A CA 1
ATOM 677 C C . PHE A 1 81 ? -1.647 8.562 -12.352 1 98.81 81 PHE A C 1
ATOM 679 O O . PHE A 1 81 ? -1.206 8.219 -13.445 1 98.81 81 PHE A O 1
ATOM 686 N N . THR A 1 82 ? -2.92 8.781 -12.125 1 98.12 82 THR A N 1
ATOM 687 C CA . THR A 1 82 ? -3.947 8.836 -13.164 1 98.12 82 THR A CA 1
ATOM 688 C C . THR A 1 82 ? -5.043 9.828 -12.789 1 98.12 82 THR A C 1
ATOM 690 O O . THR A 1 82 ? -5.711 9.664 -11.766 1 98.12 82 THR A O 1
ATOM 693 N N . ASP A 1 83 ? -5.246 10.852 -13.641 1 97.75 83 ASP A N 1
ATOM 694 C CA . ASP A 1 83 ? -6.305 11.836 -13.422 1 97.75 83 ASP A CA 1
ATOM 695 C C . ASP A 1 83 ? -6.16 12.5 -12.062 1 97.75 83 ASP A C 1
ATOM 697 O O . ASP A 1 83 ? -5.207 13.25 -11.828 1 97.75 83 ASP A O 1
ATOM 701 N N . ASN A 1 84 ? -7.012 12.195 -11.148 1 98.75 84 ASN A N 1
ATOM 702 C CA . ASN A 1 84 ? -6.988 12.844 -9.844 1 98.75 84 ASN A CA 1
ATOM 703 C C . ASN A 1 84 ? -6.465 11.906 -8.758 1 98.75 84 ASN A C 1
ATOM 705 O O . ASN A 1 84 ? -6.754 12.094 -7.578 1 98.75 84 ASN A O 1
ATOM 709 N N . LYS A 1 85 ? -5.785 10.836 -9.164 1 98.81 85 LYS A N 1
ATOM 710 C CA . LYS A 1 85 ? -5.281 9.812 -8.25 1 98.81 85 LYS A CA 1
ATOM 711 C C . LYS A 1 85 ? -3.754 9.781 -8.258 1 98.81 85 LYS A C 1
ATOM 713 O O . LYS A 1 85 ? -3.129 9.922 -9.312 1 98.81 85 LYS A O 1
ATOM 718 N N . ILE A 1 86 ? -3.139 9.562 -7.074 1 98.94 86 ILE A N 1
ATOM 719 C CA . ILE A 1 86 ? -1.695 9.43 -6.922 1 98.94 86 ILE A CA 1
ATOM 720 C C . ILE A 1 86 ? -1.381 8.234 -6.02 1 98.94 86 ILE A C 1
ATOM 722 O O . ILE A 1 86 ? -1.938 8.117 -4.926 1 98.94 86 ILE A O 1
ATOM 726 N N . ALA A 1 87 ? -0.572 7.332 -6.484 1 98.94 87 ALA A N 1
ATOM 727 C CA . ALA A 1 87 ? -0.008 6.246 -5.684 1 98.94 87 ALA A CA 1
ATOM 728 C C . ALA A 1 87 ? 1.41 6.578 -5.23 1 98.94 87 ALA A C 1
ATOM 730 O O . ALA A 1 87 ? 2.244 7 -6.035 1 98.94 87 ALA A O 1
ATOM 731 N N . VAL A 1 88 ? 1.643 6.359 -3.941 1 98.88 88 VAL A N 1
ATOM 732 C CA . VAL A 1 88 ? 2.879 6.816 -3.318 1 98.88 88 VAL A CA 1
ATOM 733 C C . VAL A 1 88 ? 3.543 5.66 -2.576 1 98.88 88 VAL A C 1
ATOM 735 O O . VAL A 1 88 ? 2.863 4.844 -1.952 1 98.88 88 VAL A O 1
ATOM 738 N N . GLN A 1 89 ? 4.844 5.555 -2.678 1 98.62 89 GLN A N 1
ATOM 739 C CA . GLN A 1 89 ? 5.648 4.766 -1.748 1 98.62 89 GLN A CA 1
ATOM 740 C C . GLN A 1 89 ? 6.316 5.66 -0.707 1 98.62 89 GLN A C 1
ATOM 742 O O . GLN A 1 89 ? 6.723 6.781 -1.013 1 98.62 89 GLN A O 1
ATOM 747 N N . PHE A 1 90 ? 6.43 5.109 0.482 1 98.69 90 PHE A N 1
ATOM 748 C CA . PHE A 1 90 ? 7.098 5.926 1.487 1 98.69 90 PHE A CA 1
ATOM 749 C C . PHE A 1 90 ? 7.887 5.055 2.455 1 98.69 90 PHE A C 1
ATOM 751 O O . PHE A 1 90 ? 7.602 3.863 2.602 1 98.69 90 PHE A O 1
ATOM 758 N N . TRP A 1 91 ? 8.812 5.656 3.111 1 98.56 91 TRP A N 1
ATOM 759 C CA . TRP A 1 91 ? 9.617 5.125 4.211 1 98.56 91 TRP A CA 1
ATOM 760 C C . TRP A 1 91 ? 9.742 6.145 5.332 1 98.56 91 TRP A C 1
ATOM 762 O O . TRP A 1 91 ? 10.078 7.309 5.09 1 98.56 91 TRP A O 1
ATOM 772 N N . TYR A 1 92 ? 9.398 5.742 6.453 1 98.44 92 TYR A N 1
ATOM 773 C CA . TYR A 1 92 ? 9.766 6.621 7.559 1 98.44 92 TYR A CA 1
ATOM 774 C C . TYR A 1 92 ? 10.383 5.824 8.703 1 98.44 92 TYR A C 1
ATOM 776 O O . TYR A 1 92 ? 10.172 4.613 8.812 1 98.44 92 TYR A O 1
ATOM 784 N N . GLU A 1 93 ? 11.188 6.508 9.484 1 98.75 93 GLU A N 1
ATOM 785 C CA . GLU A 1 93 ? 11.852 5.945 10.656 1 98.75 93 GLU A CA 1
ATOM 786 C C . GLU A 1 93 ? 11.469 6.699 11.93 1 98.75 93 GLU A C 1
ATOM 788 O O . GLU A 1 93 ? 11.195 7.902 11.883 1 98.75 93 GLU A O 1
ATOM 793 N N . PHE A 1 94 ? 11.438 5.992 12.969 1 98.62 94 PHE A N 1
ATOM 794 C CA . PHE A 1 94 ? 11.141 6.539 14.289 1 98.62 94 PHE A CA 1
ATOM 795 C C . PHE A 1 94 ? 11.633 5.602 15.383 1 98.62 94 PHE A C 1
ATOM 797 O O . PHE A 1 94 ? 11.953 4.441 15.125 1 98.62 94 PHE A O 1
ATOM 804 N N . HIS A 1 95 ? 11.797 6.102 16.562 1 98.31 95 HIS A N 1
ATOM 805 C CA . HIS A 1 95 ? 12.016 5.219 17.703 1 98.31 95 HIS A CA 1
ATOM 806 C C . HIS A 1 95 ? 10.891 5.344 18.719 1 98.31 95 HIS A C 1
ATOM 808 O O . HIS A 1 95 ? 10.289 6.41 18.859 1 98.31 95 HIS A O 1
ATOM 814 N N . ASP A 1 96 ? 10.547 4.23 19.312 1 98.12 96 ASP A N 1
ATOM 815 C CA . ASP A 1 96 ? 9.43 4.207 20.266 1 98.12 96 ASP A CA 1
ATOM 816 C C . ASP A 1 96 ? 9.883 4.613 21.656 1 98.12 96 ASP A C 1
ATOM 818 O O . ASP A 1 96 ? 11 5.113 21.828 1 98.12 96 ASP A O 1
ATOM 822 N N . ASP A 1 97 ? 9.016 4.488 22.656 1 97.38 97 ASP A N 1
ATOM 823 C CA . ASP A 1 97 ? 9.281 4.93 24.031 1 97.38 97 ASP A CA 1
ATOM 824 C C . ASP A 1 97 ? 10.43 4.141 24.641 1 97.38 97 ASP A C 1
ATOM 826 O O . ASP A 1 97 ? 11.07 4.602 25.594 1 97.38 97 ASP A O 1
ATOM 830 N N . ASP A 1 98 ? 10.727 2.945 24.109 1 97.62 98 ASP A N 1
ATOM 831 C CA . ASP A 1 98 ? 11.805 2.107 24.625 1 97.62 98 ASP A CA 1
ATOM 832 C C . ASP A 1 98 ? 13.102 2.336 23.844 1 97.62 98 ASP A C 1
ATOM 834 O O . ASP A 1 98 ? 14.039 1.547 23.953 1 97.62 98 ASP A O 1
ATOM 838 N N . ASN A 1 99 ? 13.031 3.266 22.969 1 97.25 99 ASN A N 1
ATOM 839 C CA . ASN A 1 99 ? 14.188 3.654 22.172 1 97.25 99 ASN A CA 1
ATOM 840 C C . ASN A 1 99 ? 14.5 2.613 21.094 1 97.25 99 ASN A C 1
ATOM 842 O O . ASN A 1 99 ? 15.625 2.545 20.594 1 97.25 99 ASN A O 1
ATOM 846 N N . GLN A 1 100 ? 13.586 1.749 20.844 1 98.38 100 GLN A N 1
ATOM 847 C CA . GLN A 1 100 ? 13.703 0.833 19.719 1 98.38 100 GLN A CA 1
ATOM 848 C C . GLN A 1 100 ? 13.406 1.542 18.406 1 98.38 100 GLN A C 1
ATOM 850 O O . GLN A 1 100 ? 12.359 2.186 18.266 1 98.38 100 GLN A O 1
ATOM 855 N N . TRP A 1 101 ? 14.336 1.435 17.422 1 98.56 101 TRP A N 1
ATOM 856 C CA . TRP A 1 101 ? 14.148 2.043 16.109 1 98.56 101 TRP A CA 1
ATOM 857 C C . TRP A 1 101 ? 13.359 1.121 15.195 1 98.56 101 TRP A C 1
ATOM 859 O O . TRP A 1 101 ? 13.57 -0.094 15.195 1 98.56 101 TRP A O 1
ATOM 869 N N . TRP A 1 102 ? 12.531 1.823 14.453 1 98.69 102 TRP A N 1
ATOM 870 C CA . TRP A 1 102 ? 11.703 1.146 13.461 1 98.69 102 TRP A CA 1
ATOM 871 C C . TRP A 1 102 ? 11.781 1.852 12.117 1 98.69 102 TRP A C 1
ATOM 873 O O . TRP A 1 102 ? 11.938 3.072 12.055 1 98.69 102 TRP A O 1
ATOM 883 N N . ARG A 1 103 ? 11.75 1.096 11.094 1 98.75 103 ARG A N 1
ATOM 884 C CA . ARG A 1 103 ? 11.484 1.613 9.758 1 98.75 103 ARG A CA 1
ATOM 885 C C . ARG A 1 103 ? 10.141 1.107 9.234 1 98.75 103 ARG A C 1
ATOM 887 O O . ARG A 1 103 ? 9.914 -0.102 9.156 1 98.75 103 ARG A O 1
ATOM 894 N N . CYS A 1 104 ? 9.297 2.025 8.883 1 98.62 104 CYS A N 1
ATOM 895 C CA . CYS A 1 104 ? 8.031 1.664 8.266 1 98.62 104 CYS A CA 1
ATOM 896 C C . CYS A 1 104 ? 8.133 1.711 6.746 1 98.62 104 CYS A C 1
ATOM 898 O O . CYS A 1 104 ? 8.531 2.727 6.18 1 98.62 104 CYS A O 1
ATOM 900 N N . TYR A 1 105 ? 7.891 0.585 6.129 1 98.38 105 TYR A N 1
ATOM 901 C CA . TYR A 1 105 ? 7.648 0.519 4.691 1 98.38 105 TYR A CA 1
ATOM 902 C C . TYR A 1 105 ? 6.16 0.64 4.379 1 98.38 105 TYR A C 1
ATOM 904 O O . TYR A 1 105 ? 5.348 -0.129 4.898 1 98.38 105 TYR A O 1
ATOM 912 N N . GLY A 1 106 ? 5.809 1.622 3.492 1 98.44 106 GLY A N 1
ATOM 913 C CA . GLY A 1 106 ? 4.379 1.775 3.283 1 98.44 106 GLY A CA 1
ATOM 914 C C . GLY A 1 106 ? 4.027 2.258 1.888 1 98.44 106 GLY A C 1
ATOM 915 O O . GLY A 1 106 ? 4.91 2.654 1.122 1 98.44 106 GLY A O 1
ATOM 916 N N . LEU A 1 107 ? 2.803 2.061 1.537 1 98.81 107 LEU A N 1
ATOM 917 C CA . LEU A 1 107 ? 2.164 2.518 0.309 1 98.81 107 LEU A CA 1
ATOM 918 C C . LEU A 1 107 ? 0.917 3.34 0.62 1 98.81 107 LEU A C 1
ATOM 920 O O . LEU A 1 107 ? 0.183 3.031 1.562 1 98.81 107 LEU A O 1
ATOM 924 N N . GLU A 1 108 ? 0.71 4.371 -0.223 1 98.81 108 GLU A N 1
ATOM 925 C CA . GLU A 1 108 ? -0.497 5.18 -0.092 1 98.81 108 GLU A CA 1
ATOM 926 C C . GLU A 1 108 ? -1.168 5.395 -1.446 1 98.81 108 GLU A C 1
ATOM 928 O O . GLU A 1 108 ? -0.489 5.57 -2.461 1 98.81 108 GLU A O 1
ATOM 933 N N . ASP A 1 109 ? -2.463 5.352 -1.428 1 98.62 109 ASP A N 1
ATOM 934 C CA . ASP A 1 109 ? -3.307 5.738 -2.555 1 98.62 109 ASP A CA 1
ATOM 935 C C . ASP A 1 109 ? -4.141 6.973 -2.219 1 98.62 109 ASP A C 1
ATOM 937 O O . ASP A 1 109 ? -4.977 6.934 -1.313 1 98.62 109 ASP A O 1
ATOM 941 N N . TRP A 1 110 ? -3.902 8.055 -2.967 1 98.81 110 TRP A N 1
ATOM 942 C CA . TRP A 1 110 ? -4.551 9.336 -2.723 1 98.81 110 TRP A CA 1
ATOM 943 C C . TRP A 1 110 ? -5.562 9.656 -3.818 1 98.81 110 TRP A C 1
ATOM 945 O O . TRP A 1 110 ? -5.262 9.523 -5.008 1 98.81 110 TRP A O 1
ATOM 955 N N . THR A 1 111 ? -6.773 10.031 -3.463 1 98.69 111 THR A N 1
ATOM 956 C CA . THR A 1 111 ? -7.766 10.57 -4.383 1 98.69 111 THR A CA 1
ATOM 957 C C . THR A 1 111 ? -8.102 12.016 -4.027 1 98.69 111 THR A C 1
ATOM 959 O O . THR A 1 111 ? -8.43 12.312 -2.875 1 98.69 111 THR A O 1
ATOM 962 N N . PHE A 1 112 ? -8.039 12.891 -5.016 1 98.69 112 PHE A N 1
ATOM 963 C CA . PHE A 1 112 ? -8.211 14.32 -4.773 1 98.69 112 PHE A CA 1
ATOM 964 C C . PHE A 1 112 ? -9.531 14.812 -5.344 1 98.69 112 PHE A C 1
ATOM 966 O O . PHE A 1 112 ? -10.039 14.258 -6.32 1 98.69 112 PHE A O 1
ATOM 973 N N . ASP A 1 113 ? -10.086 15.805 -4.707 1 98.31 113 ASP A N 1
ATOM 974 C CA . ASP A 1 113 ? -11.211 16.5 -5.316 1 98.31 113 ASP A CA 1
ATOM 975 C C . ASP A 1 113 ? -10.727 17.562 -6.305 1 98.31 113 ASP A C 1
ATOM 977 O O . ASP A 1 113 ? -9.531 17.688 -6.562 1 98.31 113 ASP A O 1
ATOM 981 N N . GLU A 1 114 ? -11.641 18.281 -6.875 1 97.75 114 GLU A N 1
ATOM 982 C CA . GLU A 1 114 ? -11.312 19.219 -7.938 1 97.75 114 GLU A CA 1
ATOM 983 C C . GLU A 1 114 ? -10.516 20.406 -7.398 1 97.75 114 GLU A C 1
ATOM 985 O O . GLU A 1 114 ? -9.883 21.141 -8.164 1 97.75 114 GLU A O 1
ATOM 990 N N . ASN A 1 115 ? -10.555 20.641 -6.086 1 98.25 115 ASN A N 1
ATOM 991 C CA . ASN A 1 115 ? -9.852 21.75 -5.457 1 98.25 115 ASN A CA 1
ATOM 992 C C . ASN A 1 115 ? -8.453 21.328 -4.984 1 98.25 115 ASN A C 1
ATOM 994 O O . ASN A 1 115 ? -7.762 22.109 -4.332 1 98.25 115 ASN A O 1
ATOM 998 N N . GLY A 1 116 ? -8.086 20.078 -5.258 1 98.5 116 GLY A N 1
ATOM 999 C CA . GLY A 1 116 ? -6.75 19.609 -4.902 1 98.5 116 GLY A CA 1
ATOM 1000 C C . GLY A 1 116 ? -6.645 19.141 -3.467 1 98.5 116 GLY A C 1
ATOM 1001 O O . GLY A 1 116 ? -5.539 19.016 -2.93 1 98.5 116 GLY A O 1
ATOM 1002 N N . LEU A 1 117 ? -7.73 19.062 -2.805 1 98.75 117 LEU A N 1
ATOM 1003 C CA . LEU A 1 117 ? -7.742 18.484 -1.469 1 98.75 117 LEU A CA 1
ATOM 1004 C C . LEU A 1 117 ? -7.922 16.969 -1.543 1 98.75 117 LEU A C 1
ATOM 1006 O O . LEU A 1 117 ? -8.688 16.469 -2.369 1 98.75 117 LEU A O 1
ATOM 1010 N N . MET A 1 118 ? -7.238 16.312 -0.727 1 98.5 118 MET A N 1
ATOM 1011 C CA . MET A 1 118 ? -7.348 14.859 -0.702 1 98.5 118 MET A CA 1
ATOM 1012 C C . MET A 1 118 ? -8.656 14.43 -0.049 1 98.5 118 MET A C 1
ATOM 1014 O O . MET A 1 118 ? -8.859 14.648 1.146 1 98.5 118 MET A O 1
ATOM 1018 N N . LYS A 1 119 ? -9.492 13.75 -0.799 1 98.12 119 LYS A N 1
ATOM 1019 C CA . LYS A 1 119 ? -10.781 13.344 -0.255 1 98.12 119 LYS A CA 1
ATOM 1020 C C . LYS A 1 119 ? -10.734 11.898 0.245 1 98.12 119 LYS A C 1
ATOM 1022 O O . LYS A 1 119 ? -11.594 11.484 1.03 1 98.12 119 LYS A O 1
ATOM 1027 N N . LYS A 1 120 ? -9.805 11.086 -0.25 1 98.31 120 LYS A N 1
ATOM 1028 C CA . LYS A 1 120 ? -9.562 9.727 0.23 1 98.31 120 LYS A CA 1
ATOM 1029 C C . LYS A 1 120 ? -8.07 9.438 0.347 1 98.31 120 LYS A C 1
ATOM 1031 O O . LYS A 1 120 ? -7.289 9.805 -0.535 1 98.31 120 LYS A O 1
ATOM 1036 N N . ARG A 1 121 ? -7.711 8.812 1.461 1 98.62 121 ARG A N 1
ATOM 1037 C CA . ARG A 1 121 ? -6.359 8.312 1.689 1 98.62 121 ARG A CA 1
ATOM 1038 C C . ARG A 1 121 ? -6.387 6.875 2.211 1 98.62 121 ARG A C 1
ATOM 1040 O O . ARG A 1 121 ? -6.887 6.617 3.309 1 98.62 121 ARG A O 1
ATOM 1047 N N . GLN A 1 122 ? -5.887 5.922 1.421 1 98.38 122 GLN A N 1
ATOM 1048 C CA . GLN A 1 122 ? -5.699 4.539 1.846 1 98.38 122 GLN A CA 1
ATOM 1049 C C . GLN A 1 122 ? -4.223 4.219 2.053 1 98.38 122 GLN A C 1
ATOM 1051 O O . GLN A 1 122 ? -3.41 4.391 1.142 1 98.38 122 GLN A O 1
ATOM 1056 N N . MET A 1 123 ? -3.93 3.861 3.25 1 98.62 123 MET A N 1
ATOM 1057 C CA . MET A 1 123 ? -2.527 3.652 3.605 1 98.62 123 MET A CA 1
ATOM 1058 C C . MET A 1 123 ? -2.332 2.293 4.27 1 98.62 123 MET A C 1
ATOM 1060 O O . MET A 1 123 ? -3.08 1.93 5.18 1 98.62 123 MET A O 1
ATOM 1064 N N . SER A 1 124 ? -1.433 1.496 3.77 1 98.69 124 SER A N 1
ATOM 1065 C CA . SER A 1 124 ? -0.914 0.321 4.461 1 98.69 124 SER A CA 1
ATOM 1066 C C . SER A 1 124 ? 0.584 0.446 4.715 1 98.69 124 SER A C 1
ATOM 1068 O O . SER A 1 124 ? 1.323 0.952 3.869 1 98.69 124 SER A O 1
ATOM 1070 N N . GLY A 1 125 ? 1.016 0.02 5.812 1 98.69 125 GLY A N 1
ATOM 1071 C CA . GLY A 1 125 ? 2.414 0.061 6.207 1 98.69 125 GLY A CA 1
ATOM 1072 C C . GLY A 1 125 ? 2.787 -1.026 7.195 1 98.69 125 GLY A C 1
ATOM 1073 O O . GLY A 1 125 ? 1.936 -1.507 7.949 1 98.69 125 GLY A O 1
ATOM 1074 N N . ASN A 1 126 ? 3.982 -1.402 7.211 1 98.75 126 ASN A N 1
ATOM 1075 C CA . ASN A 1 126 ? 4.52 -2.445 8.078 1 98.75 126 ASN A CA 1
ATOM 1076 C C . ASN A 1 126 ? 5.883 -2.057 8.641 1 98.75 126 ASN A C 1
ATOM 1078 O O . ASN A 1 126 ? 6.773 -1.636 7.898 1 98.75 126 ASN A O 1
ATOM 1082 N N . ASN A 1 127 ? 6.016 -2.168 9.914 1 98.38 127 ASN A N 1
ATOM 1083 C CA . ASN A 1 127 ? 7.242 -1.788 10.609 1 98.38 127 ASN A CA 1
ATOM 1084 C C . ASN A 1 127 ? 8.273 -2.912 10.578 1 98.38 127 ASN A C 1
ATOM 1086 O O . ASN A 1 127 ? 7.926 -4.082 10.742 1 98.38 127 ASN A O 1
ATOM 1090 N N . VAL A 1 128 ? 9.445 -2.557 10.367 1 98.19 128 VAL A N 1
ATOM 1091 C CA . VAL A 1 128 ? 10.609 -3.43 10.469 1 98.19 128 VAL A CA 1
ATOM 1092 C C . VAL A 1 128 ? 11.547 -2.914 11.562 1 98.19 128 VAL A C 1
ATOM 1094 O O . VAL A 1 128 ? 11.914 -1.736 11.57 1 98.19 128 VAL A O 1
ATOM 1097 N N . LYS A 1 129 ? 11.812 -3.814 12.531 1 98.31 129 LYS A N 1
ATOM 1098 C CA . LYS A 1 129 ? 12.773 -3.438 13.562 1 98.31 129 LYS A CA 1
ATOM 1099 C C . LYS A 1 129 ? 14.148 -3.178 12.961 1 98.31 129 LYS A C 1
ATOM 1101 O O . LYS A 1 129 ? 14.633 -3.965 12.141 1 98.31 129 LYS A O 1
ATOM 1106 N N . ILE A 1 130 ? 14.773 -2.02 13.312 1 98.25 130 ILE A N 1
ATOM 1107 C CA . ILE A 1 130 ? 16.109 -1.743 12.781 1 98.25 130 ILE A CA 1
ATOM 1108 C C . ILE A 1 130 ? 17.031 -1.318 13.914 1 98.25 130 ILE A C 1
ATOM 1110 O O . ILE A 1 130 ? 16.578 -0.821 14.945 1 98.25 130 ILE A O 1
ATOM 1114 N N . ALA A 1 131 ? 18.375 -1.549 13.758 1 97.62 131 ALA A N 1
ATOM 1115 C CA . ALA A 1 131 ? 19.391 -1.011 14.648 1 97.62 131 ALA A CA 1
ATOM 1116 C C . ALA A 1 131 ? 19.734 0.436 14.289 1 97.62 131 ALA A C 1
ATOM 1118 O O . ALA A 1 131 ? 19.375 0.91 13.211 1 97.62 131 ALA A O 1
ATOM 1119 N N . ASP A 1 132 ? 20.359 1.081 15.227 1 96 132 ASP A N 1
ATOM 1120 C CA . ASP A 1 132 ? 20.75 2.469 15 1 96 132 ASP A CA 1
ATOM 1121 C C . ASP A 1 132 ? 21.625 2.6 13.75 1 96 132 ASP A C 1
ATOM 1123 O O . ASP A 1 132 ? 21.5 3.568 13 1 96 132 ASP A O 1
ATOM 1127 N N . GLU A 1 133 ? 22.469 1.63 13.469 1 95.81 133 GLU A N 1
ATOM 1128 C CA . GLU A 1 133 ? 23.422 1.677 12.367 1 95.81 133 GLU A CA 1
ATOM 1129 C C . GLU A 1 133 ? 22.719 1.472 11.023 1 95.81 133 GLU A C 1
ATOM 1131 O O . GLU A 1 133 ? 23.297 1.761 9.969 1 95.81 133 GLU A O 1
ATOM 1136 N N . GLU A 1 134 ? 21.531 0.997 11.07 1 96.56 134 GLU A N 1
ATOM 1137 C CA . GLU A 1 134 ? 20.781 0.707 9.852 1 96.56 134 GLU A CA 1
ATOM 1138 C C . GLU A 1 134 ? 19.922 1.892 9.43 1 96.56 134 GLU A C 1
ATOM 1140 O O . GLU A 1 134 ? 19.297 1.868 8.375 1 96.56 134 GLU A O 1
ATOM 1145 N N . ARG A 1 135 ? 19.891 2.938 10.297 1 97.5 135 ARG A N 1
ATOM 1146 C CA . ARG A 1 135 ? 19.047 4.094 10.023 1 97.5 135 ARG A CA 1
ATOM 1147 C C . ARG A 1 135 ? 19.5 4.824 8.766 1 97.5 135 ARG A C 1
ATOM 1149 O O . ARG A 1 135 ? 20.703 5.039 8.57 1 97.5 135 ARG A O 1
ATOM 1156 N N . TRP A 1 136 ? 18.562 5.219 7.969 1 97.75 136 TRP A N 1
ATOM 1157 C CA . TRP A 1 136 ? 18.828 5.961 6.742 1 97.75 136 TRP A CA 1
ATOM 1158 C C . TRP A 1 136 ? 18.891 7.461 7.02 1 97.75 136 TRP A C 1
ATOM 1160 O O . TRP A 1 136 ? 19.656 8.188 6.383 1 97.75 136 TRP A O 1
ATOM 1170 N N . PHE A 1 137 ? 18.031 7.879 7.922 1 97.44 137 PHE A N 1
ATOM 1171 C CA . PHE A 1 137 ? 17.812 9.312 8.086 1 97.44 137 PHE A CA 1
ATOM 1172 C C . PHE A 1 137 ? 18.438 9.82 9.375 1 97.44 137 PHE A C 1
ATOM 1174 O O . PHE A 1 137 ? 17.766 10.461 10.188 1 97.44 137 PHE A O 1
ATOM 1181 N N . LYS A 1 138 ? 19.703 9.672 9.531 1 94.38 138 LYS A N 1
ATOM 1182 C CA . LYS A 1 138 ? 20.422 10.094 10.727 1 94.38 138 LYS A CA 1
ATOM 1183 C C . LYS A 1 138 ? 20.672 11.594 10.719 1 94.38 138 LYS A C 1
ATOM 1185 O O . LYS A 1 138 ? 21.016 12.164 9.672 1 94.38 138 LYS A O 1
ATOM 1190 N N . GLY A 1 139 ? 20.5 12.125 11.875 1 89.75 139 GLY A N 1
ATOM 1191 C CA . GLY A 1 139 ? 20.812 13.539 12.023 1 89.75 139 GLY A CA 1
ATOM 1192 C C . GLY A 1 139 ? 19.953 14.438 11.164 1 89.75 139 GLY A C 1
ATOM 1193 O O . GLY A 1 139 ? 18.734 14.25 11.086 1 89.75 139 GLY A O 1
ATOM 1194 N N . ASP A 1 140 ? 20.547 15.398 10.609 1 91.69 140 ASP A N 1
ATOM 1195 C CA . ASP A 1 140 ? 19.781 16.391 9.859 1 91.69 140 ASP A CA 1
ATOM 1196 C C . ASP A 1 140 ? 19.906 16.156 8.359 1 91.69 140 ASP A C 1
ATOM 1198 O O . ASP A 1 140 ? 19.828 17.109 7.566 1 91.69 140 ASP A O 1
ATOM 1202 N N . VAL A 1 141 ? 20.125 14.938 8 1 96.12 141 VAL A N 1
ATOM 1203 C CA . VAL A 1 141 ? 20.297 14.617 6.586 1 96.12 141 VAL A CA 1
ATOM 1204 C C . VAL A 1 141 ? 19.031 14.984 5.816 1 96.12 141 VAL A C 1
ATOM 1206 O O . VAL A 1 141 ? 17.922 14.836 6.328 1 96.12 141 VAL A O 1
ATOM 1209 N N . ASP A 1 142 ? 19.234 15.43 4.602 1 97.69 142 ASP A N 1
ATOM 1210 C CA . ASP A 1 142 ? 18.125 15.602 3.672 1 97.69 142 ASP A CA 1
ATOM 1211 C C . ASP A 1 142 ? 17.609 14.25 3.186 1 97.69 142 ASP A C 1
ATOM 1213 O O . ASP A 1 142 ? 18.297 13.547 2.439 1 97.69 142 ASP A O 1
ATOM 1217 N N . VAL A 1 143 ? 16.375 13.891 3.59 1 97.94 143 VAL A N 1
ATOM 1218 C CA . VAL A 1 143 ? 15.828 12.57 3.312 1 97.94 143 VAL A CA 1
ATOM 1219 C C . VAL A 1 143 ? 15.805 12.32 1.805 1 97.94 143 VAL A C 1
ATOM 1221 O O . VAL A 1 143 ? 15.844 11.18 1.354 1 97.94 143 VAL A O 1
ATOM 1224 N N . ASN A 1 144 ? 15.75 13.359 0.964 1 97.62 144 ASN A N 1
ATOM 1225 C CA . ASN A 1 144 ? 15.672 13.234 -0.487 1 97.62 144 ASN A CA 1
ATOM 1226 C C . ASN A 1 144 ? 17 12.758 -1.08 1 97.62 144 ASN A C 1
ATOM 1228 O O . ASN A 1 144 ? 17.047 12.32 -2.232 1 97.62 144 ASN A O 1
ATOM 1232 N N . THR A 1 145 ? 18.062 12.82 -0.339 1 96.75 145 THR A N 1
ATOM 1233 C CA . THR A 1 145 ? 19.375 12.555 -0.898 1 96.75 145 THR A CA 1
ATOM 1234 C C . THR A 1 145 ? 19.859 11.156 -0.505 1 96.75 145 THR A C 1
ATOM 1236 O O . THR A 1 145 ? 20.875 10.672 -1.018 1 96.75 145 THR A O 1
ATOM 1239 N N . VAL A 1 146 ? 19.188 10.562 0.45 1 96.12 146 VAL A N 1
ATOM 1240 C CA . VAL A 1 146 ? 19.578 9.242 0.922 1 96.12 146 VAL A CA 1
ATOM 1241 C C . VAL A 1 146 ? 19.359 8.211 -0.184 1 96.12 146 VAL A C 1
ATOM 1243 O O . VAL A 1 146 ? 18.312 8.195 -0.827 1 96.12 146 VAL A O 1
ATOM 1246 N N . GLU A 1 147 ? 20.344 7.402 -0.429 1 93.88 147 GLU A N 1
ATOM 1247 C CA . GLU A 1 147 ? 20.203 6.34 -1.422 1 93.88 147 GLU A CA 1
ATOM 1248 C C . GLU A 1 147 ? 19.406 5.16 -0.866 1 93.88 147 GLU A C 1
ATOM 1250 O O . GLU A 1 147 ? 19.781 4.59 0.164 1 93.88 147 GLU A O 1
ATOM 1255 N N . ILE A 1 148 ? 18.344 4.855 -1.438 1 92.56 148 ILE A N 1
ATOM 1256 C CA . ILE A 1 148 ? 17.531 3.684 -1.112 1 92.56 148 ILE A CA 1
ATOM 1257 C C . ILE A 1 148 ? 17.656 2.65 -2.232 1 92.56 148 ILE A C 1
ATOM 1259 O O . ILE A 1 148 ? 17.266 2.918 -3.371 1 92.56 148 ILE A O 1
ATOM 1263 N N . GLY A 1 149 ? 18.172 1.492 -1.955 1 89.25 149 GLY A N 1
ATOM 1264 C CA . GLY A 1 149 ? 18.453 0.457 -2.936 1 89.25 149 GLY A CA 1
ATOM 1265 C C . GLY A 1 149 ? 17.203 -0.126 -3.564 1 89.25 149 GLY A C 1
ATOM 1266 O O . GLY A 1 149 ? 16.109 -0.041 -2.988 1 89.25 149 GLY A O 1
ATOM 1267 N N . PRO A 1 150 ? 17.328 -0.708 -4.707 1 84.44 150 PRO A N 1
ATOM 1268 C CA . PRO A 1 150 ? 16.172 -1.244 -5.43 1 84.44 150 PRO A CA 1
ATOM 1269 C C . PRO A 1 150 ? 15.461 -2.354 -4.664 1 84.44 150 PRO A C 1
ATOM 1271 O O . PRO A 1 150 ? 14.289 -2.65 -4.938 1 84.44 150 PRO A O 1
ATOM 1274 N N . GLU A 1 151 ? 16.141 -2.908 -3.713 1 83.75 151 GLU A N 1
ATOM 1275 C CA . GLU A 1 151 ? 15.531 -3.973 -2.924 1 83.75 151 GLU A CA 1
ATOM 1276 C C . GLU A 1 151 ? 14.414 -3.43 -2.039 1 83.75 151 GLU A C 1
ATOM 1278 O O . GLU A 1 151 ? 13.602 -4.195 -1.515 1 83.75 151 GLU A O 1
ATOM 1283 N N . HIS A 1 152 ? 14.43 -2.113 -1.958 1 82.69 152 HIS A N 1
ATOM 1284 C CA . HIS A 1 152 ? 13.461 -1.499 -1.058 1 82.69 152 HIS A CA 1
ATOM 1285 C C . HIS A 1 152 ? 12.328 -0.829 -1.837 1 82.69 152 HIS A C 1
ATOM 1287 O O . HIS A 1 152 ? 11.398 -0.279 -1.242 1 82.69 152 HIS A O 1
ATOM 1293 N N . TRP A 1 153 ? 12.477 -0.709 -3.166 1 74.19 153 TRP A N 1
ATOM 1294 C CA . TRP A 1 153 ? 11.43 -0.02 -3.912 1 74.19 153 TRP A CA 1
ATOM 1295 C C . TRP A 1 153 ? 11.461 -0.412 -5.387 1 74.19 153 TRP A C 1
ATOM 1297 O O . TRP A 1 153 ? 12.484 -0.881 -5.887 1 74.19 153 TRP A O 1
ATOM 1307 N N . MET B 1 1 ? 11.516 -19.047 -27.219 1 51.44 1 MET B N 1
ATOM 1308 C CA . MET B 1 1 ? 10.867 -17.75 -27.297 1 51.44 1 MET B CA 1
ATOM 1309 C C . MET B 1 1 ? 10.805 -17.078 -25.938 1 51.44 1 MET B C 1
ATOM 1311 O O . MET B 1 1 ? 10.75 -17.766 -24.906 1 51.44 1 MET B O 1
ATOM 1315 N N . SER B 1 2 ? 11.164 -15.695 -25.781 1 71.69 2 SER B N 1
ATOM 1316 C CA . SER B 1 2 ? 11.234 -15.055 -24.469 1 71.69 2 SER B CA 1
ATOM 1317 C C . SER B 1 2 ? 9.883 -15.062 -23.781 1 71.69 2 SER B C 1
ATOM 1319 O O . SER B 1 2 ? 8.844 -14.953 -24.438 1 71.69 2 SER B O 1
ATOM 1321 N N . GLU B 1 3 ? 9.805 -15.594 -22.547 1 91.19 3 GLU B N 1
ATOM 1322 C CA . GLU B 1 3 ? 8.578 -15.656 -21.75 1 91.19 3 GLU B CA 1
ATOM 1323 C C . GLU B 1 3 ? 7.855 -14.305 -21.734 1 91.19 3 GLU B C 1
ATOM 1325 O O . GLU B 1 3 ? 8.477 -13.266 -21.516 1 91.19 3 GLU B O 1
ATOM 1330 N N . GLN B 1 4 ? 6.664 -14.266 -22.312 1 95 4 GLN B N 1
ATOM 1331 C CA . GLN B 1 4 ? 5.836 -13.062 -22.297 1 95 4 GLN B CA 1
ATOM 1332 C C . GLN B 1 4 ? 4.512 -13.32 -21.578 1 95 4 GLN B C 1
ATOM 1334 O O . GLN B 1 4 ? 3.941 -14.406 -21.688 1 95 4 GLN B O 1
ATOM 1339 N N . LYS B 1 5 ? 4.047 -12.336 -20.922 1 96.38 5 LYS B N 1
ATOM 1340 C CA . LYS B 1 5 ? 2.75 -12.359 -20.25 1 96.38 5 LYS B CA 1
ATOM 1341 C C . LYS B 1 5 ? 1.914 -11.141 -20.625 1 96.38 5 LYS B C 1
ATOM 1343 O O . LYS B 1 5 ? 1.858 -10.164 -19.875 1 96.38 5 LYS B O 1
ATOM 1348 N N . PRO B 1 6 ? 1.351 -11.188 -21.75 1 96.94 6 PRO B N 1
ATOM 1349 C CA . PRO B 1 6 ? 0.505 -10.047 -22.125 1 96.94 6 PRO B CA 1
ATOM 1350 C C . PRO B 1 6 ? -0.622 -9.797 -21.125 1 96.94 6 PRO B C 1
ATOM 1352 O O . PRO B 1 6 ? -1.046 -10.719 -20.422 1 96.94 6 PRO B O 1
ATOM 1355 N N . PRO B 1 7 ? -1.171 -8.547 -21.234 1 98.19 7 PRO B N 1
ATOM 1356 C CA . PRO B 1 7 ? -0.775 -7.375 -22 1 98.19 7 PRO B CA 1
ATOM 1357 C C . PRO B 1 7 ? 0.605 -6.848 -21.625 1 98.19 7 PRO B C 1
ATOM 1359 O O . PRO B 1 7 ? 1.06 -7.066 -20.5 1 98.19 7 PRO B O 1
ATOM 1362 N N . LEU B 1 8 ? 1.156 -6.102 -22.5 1 98.44 8 LEU B N 1
ATOM 1363 C CA . LEU B 1 8 ? 2.504 -5.578 -22.312 1 98.44 8 LEU B CA 1
ATOM 1364 C C . LEU B 1 8 ? 2.471 -4.07 -22.062 1 98.44 8 LEU B C 1
ATOM 1366 O O . LEU B 1 8 ? 1.586 -3.375 -22.578 1 98.44 8 LEU B O 1
ATOM 1370 N N . PRO B 1 9 ? 3.406 -3.512 -21.312 1 98.31 9 PRO B N 1
ATOM 1371 C CA . PRO B 1 9 ? 3.49 -2.064 -21.109 1 98.31 9 PRO B CA 1
ATOM 1372 C C . PRO B 1 9 ? 4.02 -1.33 -22.344 1 98.31 9 PRO B C 1
ATOM 1374 O O . PRO B 1 9 ? 4.672 -1.938 -23.188 1 98.31 9 PRO B O 1
ATOM 1377 N N . PRO B 1 10 ? 3.893 -0.071 -22.438 1 98.56 10 PRO B N 1
ATOM 1378 C CA . PRO B 1 10 ? 3.121 0.76 -21.516 1 98.56 10 PRO B CA 1
ATOM 1379 C C . PRO B 1 10 ? 1.63 0.428 -21.531 1 98.56 10 PRO B C 1
ATOM 1381 O O . PRO B 1 10 ? 1.067 0.133 -22.578 1 98.56 10 PRO B O 1
ATOM 1384 N N . PHE B 1 11 ? 0.997 0.558 -20.453 1 98.69 11 PHE B N 1
ATOM 1385 C CA . PHE B 1 11 ? -0.381 0.113 -20.281 1 98.69 11 PHE B CA 1
ATOM 1386 C C . PHE B 1 11 ? -1.357 1.241 -20.578 1 98.69 11 PHE B C 1
ATOM 1388 O O . PHE B 1 11 ? -1.009 2.418 -20.469 1 98.69 11 PHE B O 1
ATOM 1395 N N . THR B 1 12 ? -2.512 0.882 -20.984 1 98.44 12 THR B N 1
ATOM 1396 C CA . THR B 1 12 ? -3.711 1.712 -20.969 1 98.44 12 THR B CA 1
ATOM 1397 C C . THR B 1 12 ? -4.617 1.321 -19.797 1 98.44 12 THR B C 1
ATOM 1399 O O . THR B 1 12 ? -4.355 0.338 -19.109 1 98.44 12 THR B O 1
ATOM 1402 N N . ARG B 1 13 ? -5.594 2.119 -19.609 1 98.25 13 ARG B N 1
ATOM 1403 C CA . ARG B 1 13 ? -6.539 1.779 -18.547 1 98.25 13 ARG B CA 1
ATOM 1404 C C . ARG B 1 13 ? -7.09 0.369 -18.734 1 98.25 13 ARG B C 1
ATOM 1406 O O . ARG B 1 13 ? -7.148 -0.413 -17.781 1 98.25 13 ARG B O 1
ATOM 1413 N N . GLU B 1 14 ? -7.488 0.073 -19.969 1 98.56 14 GLU B N 1
ATOM 1414 C CA . GLU B 1 14 ? -8.078 -1.225 -20.281 1 98.56 14 GLU B CA 1
ATOM 1415 C C . GLU B 1 14 ? -7.09 -2.357 -20.031 1 98.56 14 GLU B C 1
ATOM 1417 O O . GLU B 1 14 ? -7.43 -3.357 -19.391 1 98.56 14 GLU B O 1
ATOM 1422 N N . THR B 1 15 ? -5.91 -2.205 -20.5 1 98.81 15 THR B N 1
ATOM 1423 C CA . THR B 1 15 ? -4.941 -3.289 -20.391 1 98.81 15 THR B CA 1
ATOM 1424 C C . THR B 1 15 ? -4.449 -3.418 -18.938 1 98.81 15 THR B C 1
ATOM 1426 O O . THR B 1 15 ? -4.148 -4.52 -18.484 1 98.81 15 THR B O 1
ATOM 1429 N N . ALA B 1 16 ? -4.34 -2.32 -18.188 1 98.88 16 ALA B N 1
ATOM 1430 C CA . ALA B 1 16 ? -4.016 -2.379 -16.766 1 98.88 16 ALA B CA 1
ATOM 1431 C C . ALA B 1 16 ? -5.086 -3.15 -15.992 1 98.88 16 ALA B C 1
ATOM 1433 O O . ALA B 1 16 ? -4.766 -3.961 -15.117 1 98.88 16 ALA B O 1
ATOM 1434 N N . GLN B 1 17 ? -6.309 -2.855 -16.359 1 98.75 17 GLN B N 1
ATOM 1435 C CA . GLN B 1 17 ? -7.418 -3.551 -15.711 1 98.75 17 GLN B CA 1
ATOM 1436 C C . GLN B 1 17 ? -7.336 -5.055 -15.953 1 98.75 17 GLN B C 1
ATOM 1438 O O . GLN B 1 17 ? -7.578 -5.848 -15.039 1 98.75 17 GLN B O 1
ATOM 1443 N N . ILE B 1 18 ? -7.031 -5.438 -17.156 1 98.81 18 ILE B N 1
ATOM 1444 C CA . ILE B 1 18 ? -6.895 -6.848 -17.5 1 98.81 18 ILE B CA 1
ATOM 1445 C C . ILE B 1 18 ? -5.793 -7.48 -16.656 1 98.81 18 ILE B C 1
ATOM 1447 O O . ILE B 1 18 ? -5.969 -8.57 -16.109 1 98.81 18 ILE B O 1
ATOM 1451 N N . LYS B 1 19 ? -4.625 -6.773 -16.516 1 98.88 19 LYS B N 1
ATOM 1452 C CA . LYS B 1 19 ? -3.516 -7.277 -15.719 1 98.88 19 LYS B CA 1
ATOM 1453 C C . LYS B 1 19 ? -3.945 -7.504 -14.266 1 98.88 19 LYS B C 1
ATOM 1455 O O . LYS B 1 19 ? -3.625 -8.539 -13.672 1 98.88 19 LYS B O 1
ATOM 1460 N N . VAL B 1 20 ? -4.633 -6.59 -13.68 1 98.88 20 VAL B N 1
ATOM 1461 C CA . VAL B 1 20 ? -5.039 -6.621 -12.281 1 98.88 20 VAL B CA 1
ATOM 1462 C C . VAL B 1 20 ? -5.977 -7.805 -12.039 1 98.88 20 VAL B C 1
ATOM 1464 O O . VAL B 1 20 ? -5.793 -8.562 -11.086 1 98.88 20 VAL B O 1
ATOM 1467 N N . LYS B 1 21 ? -6.945 -7.98 -12.906 1 98.81 21 LYS B N 1
ATOM 1468 C CA . LYS B 1 21 ? -7.918 -9.047 -12.711 1 98.81 21 LYS B CA 1
ATOM 1469 C C . LYS B 1 21 ? -7.297 -10.414 -12.984 1 98.81 21 LYS B C 1
ATOM 1471 O O . LYS B 1 21 ? -7.656 -11.406 -12.352 1 98.81 21 LYS B O 1
ATOM 1476 N N . ALA B 1 22 ? -6.383 -10.445 -13.922 1 98.62 22 ALA B N 1
ATOM 1477 C CA . ALA B 1 22 ? -5.664 -11.695 -14.156 1 98.62 22 ALA B CA 1
ATOM 1478 C C . ALA B 1 22 ? -4.879 -12.117 -12.914 1 98.62 22 ALA B C 1
ATOM 1480 O O . ALA B 1 22 ? -4.848 -13.297 -12.562 1 98.62 22 ALA B O 1
ATOM 1481 N N . ALA B 1 23 ? -4.23 -11.164 -12.305 1 98.75 23 ALA B N 1
ATOM 1482 C CA . ALA B 1 23 ? -3.512 -11.453 -11.062 1 98.75 23 ALA B CA 1
ATOM 1483 C C . ALA B 1 23 ? -4.469 -11.914 -9.969 1 98.75 23 ALA B C 1
ATOM 1485 O O . ALA B 1 23 ? -4.18 -12.867 -9.25 1 98.75 23 ALA B O 1
ATOM 1486 N N . GLN B 1 24 ? -5.59 -11.242 -9.828 1 98.81 24 GLN B N 1
ATOM 1487 C CA . GLN B 1 24 ? -6.625 -11.656 -8.891 1 98.81 24 GLN B CA 1
ATOM 1488 C C . GLN B 1 24 ? -6.996 -13.117 -9.078 1 98.81 24 GLN B C 1
ATOM 1490 O O . GLN B 1 24 ? -6.996 -13.898 -8.125 1 98.81 24 GLN 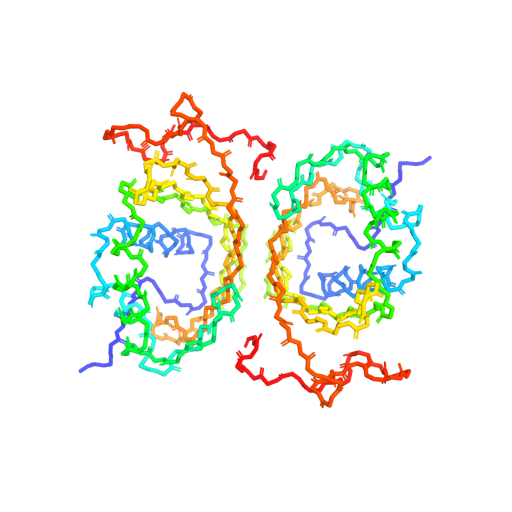B O 1
ATOM 1495 N N . ASP B 1 25 ? -7.266 -13.453 -10.281 1 98.5 25 ASP B N 1
ATOM 1496 C CA . ASP B 1 25 ? -7.703 -14.812 -10.594 1 98.5 25 ASP B CA 1
ATOM 1497 C C . ASP B 1 25 ? -6.602 -15.82 -10.289 1 98.5 25 ASP B C 1
ATO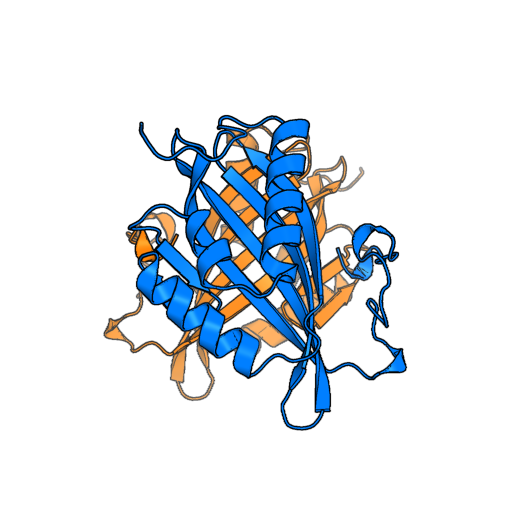M 1499 O O . ASP B 1 25 ? -6.867 -16.891 -9.719 1 98.5 25 ASP B O 1
ATOM 1503 N N . ALA B 1 26 ? -5.434 -15.469 -10.672 1 98.5 26 ALA B N 1
ATOM 1504 C CA . ALA B 1 26 ? -4.312 -16.359 -10.406 1 98.5 26 ALA B CA 1
ATOM 1505 C C . ALA B 1 26 ? -4.145 -16.594 -8.906 1 98.5 26 ALA B C 1
ATOM 1507 O O . ALA B 1 26 ? -3.994 -17.734 -8.461 1 98.5 26 ALA B O 1
ATOM 1508 N N . TRP B 1 27 ? -4.176 -15.578 -8.102 1 98.81 27 TRP B N 1
ATOM 1509 C CA . TRP B 1 27 ? -3.984 -15.688 -6.656 1 98.81 27 TRP B CA 1
ATOM 1510 C C . TRP B 1 27 ? -5.113 -16.5 -6.02 1 98.81 27 TRP B C 1
ATOM 1512 O O . TRP B 1 27 ? -4.891 -17.234 -5.055 1 98.81 27 TRP B O 1
ATOM 1522 N N . ASN B 1 28 ? -6.262 -16.375 -6.543 1 98.44 28 ASN B N 1
ATOM 1523 C CA . ASN B 1 28 ? -7.402 -17.094 -5.988 1 98.44 28 ASN B CA 1
ATOM 1524 C C . ASN B 1 28 ? -7.332 -18.578 -6.301 1 98.44 28 ASN B C 1
ATOM 1526 O O . ASN B 1 28 ? -8.078 -19.375 -5.727 1 98.44 28 ASN B O 1
ATOM 1530 N N . THR B 1 29 ? -6.426 -19.047 -7.211 1 97.94 29 THR B N 1
ATOM 1531 C CA . THR B 1 29 ? -6.191 -20.469 -7.414 1 97.94 29 THR B CA 1
ATOM 1532 C C . THR B 1 29 ? -5.379 -21.062 -6.266 1 97.94 29 THR B C 1
ATOM 1534 O O . THR B 1 29 ? -5.371 -22.281 -6.059 1 97.94 29 THR B O 1
ATOM 1537 N N . MET B 1 30 ? -4.605 -20.188 -5.598 1 98.25 30 MET B N 1
ATOM 1538 C CA . MET B 1 30 ? -3.725 -20.578 -4.504 1 98.25 30 MET B CA 1
ATOM 1539 C C . MET B 1 30 ? -2.734 -21.641 -4.957 1 98.25 30 MET B C 1
ATOM 1541 O O . MET B 1 30 ? -2.508 -22.625 -4.25 1 98.25 30 MET B O 1
ATOM 1545 N N . THR B 1 31 ? -2.289 -21.484 -6.141 1 98.56 31 THR B N 1
ATOM 1546 C CA . THR B 1 31 ? -1.298 -22.375 -6.727 1 98.56 31 THR B CA 1
ATOM 1547 C C . THR B 1 31 ? 0.044 -21.672 -6.883 1 98.56 31 THR B C 1
ATOM 1549 O O . THR B 1 31 ? 0.286 -21.016 -7.895 1 98.56 31 THR B O 1
ATOM 1552 N N . PRO B 1 32 ? 0.947 -21.828 -5.902 1 98.62 32 PRO B N 1
ATOM 1553 C CA . PRO B 1 32 ? 2.195 -21.062 -5.891 1 98.62 32 PRO B CA 1
ATOM 1554 C C . PRO B 1 32 ? 2.996 -21.219 -7.18 1 98.62 32 PRO B C 1
ATOM 1556 O O . PRO B 1 32 ? 3.551 -20.25 -7.691 1 98.62 32 PRO B O 1
ATOM 1559 N N . SER B 1 33 ? 3.043 -22.406 -7.75 1 98.38 33 SER B N 1
ATOM 1560 C CA . SER B 1 33 ? 3.848 -22.672 -8.938 1 98.38 33 SER B CA 1
ATOM 1561 C C . SER B 1 33 ? 3.291 -21.953 -10.156 1 98.38 33 SER B C 1
ATOM 1563 O O . SER B 1 33 ? 4.027 -21.656 -11.102 1 98.38 33 SER B O 1
ATOM 1565 N N . LYS B 1 34 ? 2.016 -21.703 -10.164 1 97.81 34 LYS B N 1
ATOM 1566 C CA . LYS B 1 34 ? 1.398 -20.938 -11.25 1 97.81 34 LYS B CA 1
ATOM 1567 C C . LYS B 1 34 ? 1.584 -19.438 -11.047 1 97.81 34 LYS B C 1
ATOM 1569 O O . LYS B 1 34 ? 1.936 -18.719 -11.984 1 97.81 34 LYS B O 1
ATOM 1574 N N . VAL B 1 35 ? 1.381 -19 -9.852 1 98.56 35 VAL B N 1
ATOM 1575 C CA . VAL B 1 35 ? 1.417 -17.578 -9.531 1 98.56 35 VAL B CA 1
ATOM 1576 C C . VAL B 1 35 ? 2.82 -17.031 -9.773 1 98.56 35 VAL B C 1
ATOM 1578 O O . VAL B 1 35 ? 2.98 -15.945 -10.336 1 98.56 35 VAL B O 1
ATOM 1581 N N . LYS B 1 36 ? 3.869 -17.781 -9.422 1 98.44 36 LYS B N 1
ATOM 1582 C CA . LYS B 1 36 ? 5.246 -17.312 -9.516 1 98.44 36 LYS B CA 1
ATOM 1583 C C . LYS B 1 36 ? 5.625 -17.016 -10.969 1 98.44 36 LYS B C 1
ATOM 1585 O O . LYS B 1 36 ? 6.551 -16.234 -11.227 1 98.44 36 LYS B O 1
ATOM 1590 N N . MET B 1 37 ? 4.875 -17.547 -11.914 1 98.06 37 MET B N 1
ATOM 1591 C CA . MET B 1 37 ? 5.25 -17.422 -13.32 1 98.06 37 MET B CA 1
ATOM 1592 C C . MET B 1 37 ? 4.891 -16.047 -13.859 1 98.06 37 MET B C 1
ATOM 1594 O O . MET B 1 37 ? 5.293 -15.68 -14.969 1 98.06 37 MET B O 1
ATOM 1598 N N . ALA B 1 38 ? 4.16 -15.25 -13.125 1 98.19 38 ALA B N 1
ATOM 1599 C CA . ALA B 1 38 ? 3.836 -13.883 -13.516 1 98.19 38 ALA B CA 1
ATOM 1600 C C . ALA B 1 38 ? 5.031 -12.953 -13.312 1 98.19 38 ALA B C 1
ATOM 1602 O O . ALA B 1 38 ? 5.039 -11.82 -13.812 1 98.19 38 ALA B O 1
ATOM 1603 N N . TYR B 1 39 ? 6.066 -13.453 -12.633 1 98.5 39 TYR B N 1
ATOM 1604 C CA . TYR B 1 39 ? 7.184 -12.609 -12.211 1 98.5 39 TYR B CA 1
ATOM 1605 C C . TYR B 1 39 ? 8.445 -12.953 -12.992 1 98.5 39 TYR B C 1
ATOM 1607 O O . TYR B 1 39 ? 8.602 -14.078 -13.477 1 98.5 39 TYR B O 1
ATOM 1615 N N . THR B 1 40 ? 9.336 -11.945 -13.172 1 98.25 40 THR B N 1
ATOM 1616 C CA . THR B 1 40 ? 10.656 -12.242 -13.727 1 98.25 40 THR B CA 1
ATOM 1617 C C . THR B 1 40 ? 11.43 -13.188 -12.812 1 98.25 40 THR B C 1
ATOM 1619 O O . THR B 1 40 ? 11.18 -13.234 -11.609 1 98.25 40 THR B O 1
ATOM 1622 N N . PRO B 1 41 ? 12.359 -13.891 -13.352 1 97.75 41 PRO B N 1
ATOM 1623 C CA . PRO B 1 41 ? 13.102 -14.867 -12.539 1 97.75 41 PRO B CA 1
ATOM 1624 C C . PRO B 1 41 ? 13.836 -14.219 -11.367 1 97.75 41 PRO B C 1
ATOM 1626 O O . PRO B 1 41 ? 14.062 -14.859 -10.344 1 97.75 41 PRO B O 1
ATOM 1629 N N . ASP B 1 42 ? 14.18 -12.93 -11.461 1 96.94 42 ASP B N 1
ATOM 1630 C CA . ASP B 1 42 ? 14.914 -12.219 -10.414 1 96.94 42 ASP B CA 1
ATOM 1631 C C . ASP B 1 42 ? 14.055 -11.133 -9.781 1 96.94 42 ASP B C 1
ATOM 1633 O O . ASP B 1 42 ? 14.57 -10.125 -9.289 1 96.94 42 ASP B O 1
ATOM 1637 N N . SER B 1 43 ? 12.773 -11.312 -9.859 1 97.94 43 SER B N 1
ATOM 1638 C CA . SER B 1 43 ? 11.844 -10.297 -9.367 1 97.94 43 SER B CA 1
ATOM 1639 C C . SER B 1 43 ? 12.156 -9.93 -7.918 1 97.94 43 SER B C 1
ATOM 1641 O O . SER B 1 43 ? 12.586 -10.773 -7.137 1 97.94 43 SER B O 1
ATOM 1643 N N . ILE B 1 44 ? 11.961 -8.68 -7.559 1 97.81 44 ILE B N 1
ATOM 1644 C CA . ILE B 1 44 ? 12.141 -8.156 -6.207 1 97.81 44 ILE B CA 1
ATOM 1645 C C . ILE B 1 44 ? 10.773 -7.898 -5.57 1 97.81 44 ILE B C 1
ATOM 1647 O O . ILE B 1 44 ? 9.961 -7.152 -6.113 1 97.81 44 ILE B O 1
ATOM 1651 N N . TRP B 1 45 ? 10.555 -8.578 -4.383 1 97.38 45 TRP B N 1
ATOM 1652 C CA . TRP B 1 45 ? 9.328 -8.414 -3.598 1 97.38 45 TRP B CA 1
ATOM 1653 C C . TRP B 1 45 ? 9.641 -7.805 -2.234 1 97.38 45 TRP B C 1
ATOM 1655 O O . TRP B 1 45 ? 10.609 -8.188 -1.578 1 97.38 45 TRP B O 1
ATOM 1665 N N . ARG B 1 46 ? 8.883 -6.82 -1.88 1 98.19 46 ARG B N 1
ATOM 1666 C CA . ARG B 1 46 ? 8.641 -6.598 -0.459 1 98.19 46 ARG B CA 1
ATOM 1667 C C . ARG B 1 46 ? 7.199 -6.926 -0.094 1 98.19 46 ARG B C 1
ATOM 1669 O O . ARG B 1 46 ? 6.266 -6.348 -0.653 1 98.19 46 ARG B O 1
ATOM 1676 N N . ASN B 1 47 ? 6.977 -7.867 0.731 1 97.94 47 ASN B N 1
ATOM 1677 C CA . ASN B 1 47 ? 5.676 -8.234 1.277 1 97.94 47 ASN B CA 1
ATOM 1678 C C . ASN B 1 47 ? 5.598 -7.957 2.775 1 97.94 47 ASN B C 1
ATOM 1680 O O . ASN B 1 47 ? 6.023 -8.781 3.586 1 97.94 47 ASN B O 1
ATOM 1684 N N . ARG B 1 48 ? 4.961 -6.859 3.113 1 97.75 48 ARG B N 1
ATOM 1685 C CA . ARG B 1 48 ? 4.945 -6.379 4.492 1 97.75 48 ARG B CA 1
ATOM 1686 C C . ARG B 1 48 ? 6.363 -6.168 5.008 1 97.75 48 ARG B C 1
ATOM 1688 O O . ARG B 1 48 ? 7.098 -5.316 4.5 1 97.75 48 ARG B O 1
ATOM 1695 N N . ASP B 1 49 ? 6.812 -7.023 5.852 1 96.69 49 ASP B N 1
ATOM 1696 C CA . ASP B 1 49 ? 8.133 -6.867 6.457 1 96.69 49 ASP B CA 1
ATOM 1697 C C . ASP B 1 49 ? 9.117 -7.898 5.902 1 96.69 49 ASP B C 1
ATOM 1699 O O . ASP B 1 49 ? 10.203 -8.078 6.445 1 96.69 49 ASP B O 1
ATOM 1703 N N . ARG B 1 50 ? 8.727 -8.617 4.809 1 96.69 50 ARG B N 1
ATOM 1704 C CA . ARG B 1 50 ? 9.57 -9.656 4.23 1 96.69 50 ARG B CA 1
ATOM 1705 C C . ARG B 1 50 ? 10.125 -9.227 2.877 1 96.69 50 ARG B C 1
ATOM 1707 O O . ARG B 1 50 ? 9.383 -8.727 2.029 1 96.69 50 ARG B O 1
ATOM 1714 N N . PHE B 1 51 ? 11.359 -9.422 2.744 1 97.44 51 PHE B N 1
ATOM 1715 C CA . PHE B 1 51 ? 12.062 -9.109 1.504 1 97.44 51 PHE B CA 1
ATOM 1716 C C . PHE B 1 51 ? 12.43 -10.391 0.755 1 97.44 51 PHE B C 1
ATOM 1718 O O . PHE B 1 51 ? 13.172 -11.227 1.267 1 97.44 51 PHE B O 1
ATOM 1725 N N . ILE B 1 52 ? 11.828 -10.602 -0.439 1 97.75 52 ILE B N 1
ATOM 1726 C CA . ILE B 1 52 ? 11.867 -11.844 -1.202 1 97.75 52 ILE B CA 1
ATOM 1727 C C . ILE B 1 52 ? 12.461 -11.578 -2.584 1 97.75 52 ILE B C 1
ATOM 1729 O O . ILE B 1 52 ? 12.203 -10.539 -3.189 1 97.75 52 ILE B O 1
ATOM 1733 N N . LYS B 1 53 ? 13.242 -12.562 -3.117 1 97.56 53 LYS B N 1
ATOM 1734 C CA . LYS B 1 53 ? 13.852 -12.398 -4.434 1 97.56 53 LYS B CA 1
ATOM 1735 C C . LYS B 1 53 ? 13.711 -13.672 -5.27 1 97.56 53 LYS B C 1
ATOM 1737 O O . LYS B 1 53 ? 14.062 -14.766 -4.809 1 97.56 53 LYS B O 1
ATOM 1742 N N . GLY B 1 54 ? 13.164 -13.461 -6.477 1 97.88 54 GLY B N 1
ATOM 1743 C CA . GLY B 1 54 ? 13.141 -14.547 -7.438 1 97.88 54 GLY B CA 1
ATOM 1744 C C . GLY B 1 54 ? 11.961 -15.484 -7.254 1 97.88 54 GLY B C 1
ATOM 1745 O O . GLY B 1 54 ? 11.336 -15.508 -6.191 1 97.88 54 GLY B O 1
ATOM 1746 N N . ARG B 1 55 ? 11.742 -16.281 -8.258 1 98.62 55 ARG B N 1
ATOM 1747 C CA . ARG B 1 55 ? 10.555 -17.125 -8.344 1 98.62 55 ARG B CA 1
ATOM 1748 C C . ARG B 1 55 ? 10.586 -18.203 -7.27 1 98.62 55 ARG B C 1
ATOM 1750 O O . ARG B 1 55 ? 9.539 -18.578 -6.73 1 98.62 55 ARG B O 1
ATOM 1757 N N . ASP B 1 56 ? 11.789 -18.75 -6.973 1 98.62 56 ASP B N 1
ATOM 1758 C CA . ASP B 1 56 ? 11.867 -19.828 -5.988 1 98.62 56 ASP B CA 1
ATOM 1759 C C . ASP B 1 56 ? 11.453 -19.328 -4.602 1 98.62 56 ASP B C 1
ATOM 1761 O O . ASP B 1 56 ? 10.656 -19.984 -3.92 1 98.62 56 ASP B O 1
ATOM 1765 N N . GLU B 1 57 ? 11.984 -18.203 -4.164 1 98.62 57 GLU B N 1
ATOM 1766 C CA . GLU B 1 57 ? 11.609 -17.656 -2.863 1 98.62 57 GLU B CA 1
ATOM 1767 C C . GLU B 1 57 ? 10.141 -17.234 -2.846 1 98.62 57 GLU B C 1
ATOM 1769 O O . GLU B 1 57 ? 9.469 -17.359 -1.819 1 98.62 57 GLU B O 1
ATOM 1774 N N . ILE B 1 58 ? 9.664 -16.75 -3.963 1 98.62 58 ILE B N 1
ATOM 1775 C CA . ILE B 1 58 ? 8.258 -16.391 -4.074 1 98.62 58 ILE B CA 1
ATOM 1776 C C . ILE B 1 58 ? 7.383 -17.625 -3.871 1 98.62 58 ILE B C 1
ATOM 1778 O O . ILE B 1 58 ? 6.418 -17.594 -3.105 1 98.62 58 ILE B O 1
ATOM 1782 N N . GLU B 1 59 ? 7.73 -18.656 -4.551 1 98.81 59 GLU B N 1
ATOM 1783 C CA . GLU B 1 59 ? 6.957 -19.891 -4.422 1 98.81 59 GLU B CA 1
ATOM 1784 C C . GLU B 1 59 ? 6.953 -20.391 -2.982 1 98.81 59 GLU B C 1
ATOM 1786 O O . GLU B 1 59 ? 5.914 -20.812 -2.469 1 98.81 59 GLU B O 1
ATOM 1791 N N . GLU B 1 60 ? 8.109 -20.406 -2.387 1 98.81 60 GLU B N 1
ATOM 1792 C CA . GLU B 1 60 ? 8.203 -20.828 -0.994 1 98.81 60 GLU B CA 1
ATOM 1793 C C . GLU B 1 60 ? 7.336 -19.953 -0.088 1 98.81 60 GLU B C 1
ATOM 1795 O O . GLU B 1 60 ? 6.609 -20.469 0.766 1 98.81 60 GLU B O 1
ATOM 1800 N N . PHE B 1 61 ? 7.449 -18.719 -0.264 1 98.81 61 PHE B N 1
ATOM 1801 C CA . PHE B 1 61 ? 6.664 -17.781 0.524 1 98.81 61 PHE B CA 1
ATOM 1802 C C . PHE B 1 61 ? 5.172 -18.047 0.366 1 98.81 61 PHE B C 1
ATOM 1804 O O . PHE B 1 61 ? 4.441 -18.125 1.355 1 98.81 61 PHE B O 1
ATOM 1811 N N . LEU B 1 62 ? 4.68 -18.156 -0.894 1 98.75 62 LEU B N 1
ATOM 1812 C CA . LEU B 1 62 ? 3.262 -18.344 -1.175 1 98.75 62 LEU B CA 1
ATOM 1813 C C . LEU B 1 62 ? 2.777 -19.688 -0.646 1 98.75 62 LEU B C 1
ATOM 1815 O O . LEU B 1 62 ? 1.643 -19.797 -0.177 1 98.75 62 LEU B O 1
ATOM 1819 N N . THR B 1 63 ? 3.645 -20.703 -0.743 1 98.81 63 THR B N 1
ATOM 1820 C CA . THR B 1 63 ? 3.305 -22 -0.183 1 98.81 63 THR B CA 1
ATOM 1821 C C . THR B 1 63 ? 3.039 -21.891 1.315 1 98.81 63 THR B C 1
ATOM 1823 O O . THR B 1 63 ? 2.021 -22.391 1.808 1 98.81 63 THR B O 1
ATOM 1826 N N . ASN B 1 64 ? 3.967 -21.281 2.004 1 98.44 64 ASN B N 1
ATOM 1827 C CA . ASN B 1 64 ? 3.809 -21.109 3.445 1 98.44 64 ASN B CA 1
ATOM 1828 C C . ASN B 1 64 ? 2.584 -20.266 3.777 1 98.44 64 ASN B C 1
ATOM 1830 O O . ASN B 1 64 ? 1.859 -20.562 4.73 1 98.44 64 ASN B O 1
ATOM 1834 N N . LYS B 1 65 ? 2.373 -19.219 3.018 1 98.19 65 LYS B N 1
ATOM 1835 C CA . LYS B 1 65 ? 1.229 -18.328 3.209 1 98.19 65 LYS B CA 1
ATOM 1836 C C . LYS B 1 65 ? -0.085 -19.109 3.137 1 98.19 65 LYS B C 1
ATOM 1838 O O . LYS B 1 65 ? -0.905 -19.031 4.055 1 98.19 65 LYS B O 1
ATOM 1843 N N . TRP B 1 66 ? -0.299 -19.875 2.141 1 97.94 66 TRP B N 1
ATOM 1844 C CA . TRP B 1 66 ? -1.602 -20.484 1.901 1 97.94 66 TRP B CA 1
ATOM 1845 C C . TRP B 1 66 ? -1.737 -21.797 2.672 1 97.94 66 TRP B C 1
ATOM 1847 O O . TRP B 1 66 ? -2.812 -22.391 2.701 1 97.94 66 TRP B O 1
ATOM 1857 N N . ASN B 1 67 ? -0.66 -22.25 3.254 1 97.88 67 ASN B N 1
ATOM 1858 C CA . ASN B 1 67 ? -0.765 -23.312 4.246 1 97.88 67 ASN B CA 1
ATOM 1859 C C . ASN B 1 67 ? -1.394 -22.812 5.543 1 97.88 67 ASN B C 1
ATOM 1861 O O . ASN B 1 67 ? -1.945 -23.609 6.316 1 97.88 67 ASN B O 1
ATOM 1865 N N . LYS B 1 68 ? -1.344 -21.531 5.762 1 97.38 68 LYS B N 1
ATOM 1866 C CA . LYS B 1 68 ? -1.807 -20.969 7.027 1 97.38 68 LYS B CA 1
ATOM 1867 C C . LYS B 1 68 ? -3.102 -20.188 6.836 1 97.38 68 LYS B C 1
ATOM 1869 O O . LYS B 1 68 ? -3.891 -20.031 7.77 1 97.38 68 LYS B O 1
ATOM 1874 N N . GLU B 1 69 ? -3.256 -19.625 5.656 1 98.25 69 GLU B N 1
ATOM 1875 C CA . GLU B 1 69 ? -4.445 -18.828 5.363 1 98.25 69 GLU B CA 1
ATOM 1876 C C . GLU B 1 69 ? -5.516 -19.656 4.676 1 98.25 69 GLU B C 1
ATOM 1878 O O . GLU B 1 69 ? -5.555 -19.75 3.445 1 98.25 69 GLU B O 1
ATOM 1883 N N . HIS B 1 70 ? -6.449 -20.125 5.438 1 97.56 70 HIS B N 1
ATOM 1884 C CA . HIS B 1 70 ? -7.5 -21 4.93 1 97.56 70 HIS B CA 1
ATOM 1885 C C . HIS B 1 70 ? -8.688 -20.188 4.418 1 97.56 70 HIS B C 1
ATOM 1887 O O . HIS B 1 70 ? -8.93 -19.078 4.879 1 97.56 70 HIS B O 1
ATOM 1893 N N . GLY B 1 71 ? -9.453 -20.781 3.49 1 97.12 71 GLY B N 1
ATOM 1894 C CA . GLY B 1 71 ? -10.625 -20.094 2.967 1 97.12 71 GLY B CA 1
ATOM 1895 C C . GLY B 1 71 ? -10.297 -18.781 2.275 1 97.12 71 GLY B C 1
ATOM 1896 O O . GLY B 1 71 ? -11.117 -17.859 2.254 1 97.12 71 GLY B O 1
ATOM 1897 N N . TYR B 1 72 ? -9.164 -18.734 1.726 1 98.38 72 TYR B N 1
ATOM 1898 C CA . TYR B 1 72 ? -8.625 -17.516 1.12 1 98.38 72 TYR B CA 1
ATOM 1899 C C . TYR B 1 72 ? -9.469 -17.078 -0.074 1 98.38 72 TYR B C 1
ATOM 1901 O O . TYR B 1 72 ? -9.727 -17.875 -0.979 1 98.38 72 TYR B O 1
ATOM 1909 N N . ARG B 1 73 ? -9.945 -15.797 -0.073 1 98.62 73 ARG B N 1
ATOM 1910 C CA . ARG B 1 73 ? -10.641 -15.133 -1.172 1 98.62 73 ARG B CA 1
ATOM 1911 C C . ARG B 1 73 ? -10.133 -13.703 -1.353 1 98.62 73 ARG B C 1
ATOM 1913 O O . ARG B 1 73 ? -10.102 -12.922 -0.396 1 98.62 73 ARG B O 1
ATOM 1920 N N . LEU B 1 74 ? -9.766 -13.398 -2.602 1 98.69 74 LEU B N 1
ATOM 1921 C CA . LEU B 1 74 ? -9.07 -12.148 -2.867 1 98.69 74 LEU B CA 1
ATOM 1922 C C . LEU B 1 74 ? -9.797 -11.336 -3.939 1 98.69 74 LEU B C 1
ATOM 1924 O O . LEU B 1 74 ? -10.227 -11.891 -4.957 1 98.69 74 LEU B O 1
ATOM 1928 N N . ARG B 1 75 ? -9.961 -10.07 -3.684 1 98.69 75 ARG B N 1
ATOM 1929 C CA . ARG B 1 75 ? -10.391 -9.086 -4.668 1 98.69 75 ARG B CA 1
ATOM 1930 C C . ARG B 1 75 ? -9.336 -8 -4.855 1 98.69 75 ARG B C 1
ATOM 1932 O O . ARG B 1 75 ? -8.781 -7.488 -3.881 1 98.69 75 ARG B O 1
ATOM 1939 N N . LYS B 1 76 ? -9 -7.699 -6.133 1 98.69 76 LYS B N 1
ATOM 1940 C CA . LYS B 1 76 ? -8.102 -6.605 -6.492 1 98.69 76 LYS B CA 1
ATOM 1941 C C . LYS B 1 76 ? -8.82 -5.566 -7.344 1 98.69 76 LYS B C 1
ATOM 1943 O O . LYS B 1 76 ? -9.688 -5.906 -8.148 1 98.69 76 LYS B O 1
ATOM 1948 N N . GLU B 1 77 ? -8.43 -4.336 -7.148 1 98.38 77 GLU B N 1
ATOM 1949 C CA . GLU B 1 77 ? -8.938 -3.248 -7.98 1 98.38 77 GLU B CA 1
ATOM 1950 C C . GLU B 1 77 ? -7.805 -2.344 -8.461 1 98.38 77 GLU B C 1
ATOM 1952 O O . GLU B 1 77 ? -6.887 -2.037 -7.695 1 98.38 77 GLU B O 1
ATOM 1957 N N . LEU B 1 78 ? -7.86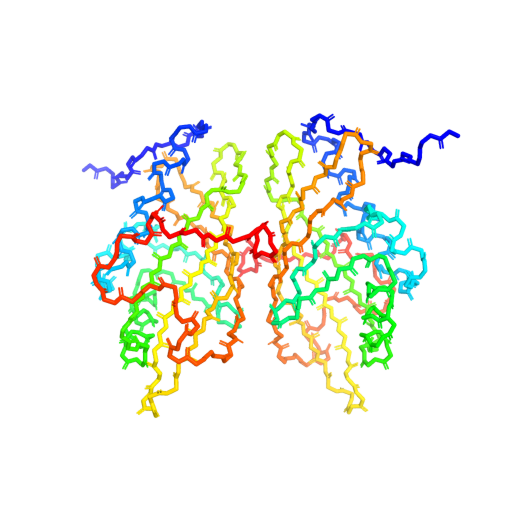3 -1.948 -9.727 1 98.69 78 LEU B N 1
ATOM 1958 C CA . LEU B 1 78 ? -6.926 -0.978 -10.281 1 98.69 78 LEU B CA 1
ATOM 1959 C C . LEU B 1 78 ? -7.109 0.389 -9.633 1 98.69 78 LEU B C 1
ATOM 1961 O O . LEU B 1 78 ? -8.227 0.917 -9.594 1 98.69 78 LEU B O 1
ATOM 1965 N N . PHE B 1 79 ? -6.109 0.97 -9.148 1 98.69 79 PHE B N 1
ATOM 1966 C CA . PHE B 1 79 ? -6.195 2.311 -8.578 1 98.69 79 PHE B CA 1
ATOM 1967 C C . PHE B 1 79 ? -5.641 3.348 -9.547 1 98.69 79 PHE B C 1
ATOM 1969 O O . PHE B 1 79 ? -6.352 4.266 -9.953 1 98.69 79 PHE B O 1
ATOM 1976 N N . ALA B 1 80 ? -4.359 3.143 -9.953 1 98.81 80 ALA B N 1
ATOM 1977 C CA . ALA B 1 80 ? -3.68 4.031 -10.898 1 98.81 80 ALA B CA 1
ATOM 1978 C C . ALA B 1 80 ? -2.662 3.264 -11.734 1 98.81 80 ALA B C 1
ATOM 1980 O O . ALA B 1 80 ? -2.295 2.135 -11.398 1 98.81 80 ALA B O 1
ATOM 1981 N N . PHE B 1 81 ? -2.25 3.885 -12.844 1 98.81 81 PHE B N 1
ATOM 1982 C CA . PHE B 1 81 ? -1.217 3.299 -13.695 1 98.81 81 PHE B CA 1
ATOM 1983 C C . PHE B 1 81 ? -0.467 4.383 -14.461 1 98.81 81 PHE B C 1
ATOM 1985 O O . PHE B 1 81 ? -1.042 5.418 -14.805 1 98.81 81 PHE B O 1
ATOM 1992 N N . THR B 1 82 ? 0.802 4.172 -14.688 1 98.12 82 THR B N 1
ATOM 1993 C CA . THR B 1 82 ? 1.655 5.012 -15.523 1 98.12 82 THR B CA 1
ATOM 1994 C C . THR B 1 82 ? 2.719 4.176 -16.234 1 98.12 82 THR B C 1
ATOM 1996 O O . THR B 1 82 ? 3.547 3.535 -15.578 1 98.12 82 THR B O 1
ATOM 1999 N N . ASP B 1 83 ? 2.709 4.191 -17.578 1 97.81 83 ASP B N 1
ATOM 2000 C CA . ASP B 1 83 ? 3.713 3.48 -18.359 1 97.81 83 ASP B CA 1
ATOM 2001 C C . ASP B 1 83 ? 3.727 1.992 -18.016 1 97.81 83 ASP B C 1
ATOM 2003 O O . ASP B 1 83 ? 2.77 1.273 -18.312 1 97.81 83 ASP B O 1
ATOM 2007 N N . ASN B 1 84 ? 4.723 1.546 -17.328 1 98.75 84 ASN B N 1
ATOM 2008 C CA . ASN B 1 84 ? 4.848 0.125 -17.016 1 98.75 84 ASN B CA 1
ATOM 2009 C C . ASN B 1 84 ? 4.559 -0.159 -15.555 1 98.75 84 ASN B C 1
ATOM 2011 O O . ASN B 1 84 ? 5.008 -1.172 -15.008 1 98.75 84 ASN B O 1
ATOM 2015 N N . LYS B 1 85 ? 3.918 0.773 -14.875 1 98.81 85 LYS B N 1
ATOM 2016 C CA . LYS B 1 85 ? 3.627 0.67 -13.445 1 98.81 85 LYS B CA 1
ATOM 2017 C C . LYS B 1 85 ? 2.123 0.594 -13.195 1 98.81 85 LYS B C 1
ATOM 2019 O O . LYS B 1 85 ? 1.343 1.279 -13.859 1 98.81 85 LYS B O 1
ATOM 2024 N N . ILE B 1 86 ? 1.702 -0.228 -12.219 1 98.94 86 ILE B N 1
ATOM 2025 C CA . ILE B 1 86 ? 0.309 -0.358 -11.805 1 98.94 86 ILE B CA 1
ATOM 2026 C C . ILE B 1 86 ? 0.217 -0.336 -10.281 1 98.94 86 ILE B C 1
ATOM 2028 O O . ILE B 1 86 ? 0.934 -1.072 -9.602 1 98.94 86 ILE B O 1
ATOM 2032 N N . ALA B 1 87 ? -0.585 0.532 -9.75 1 98.94 87 ALA B N 1
ATOM 2033 C CA . ALA B 1 87 ? -0.948 0.551 -8.336 1 98.94 87 ALA B CA 1
ATOM 2034 C C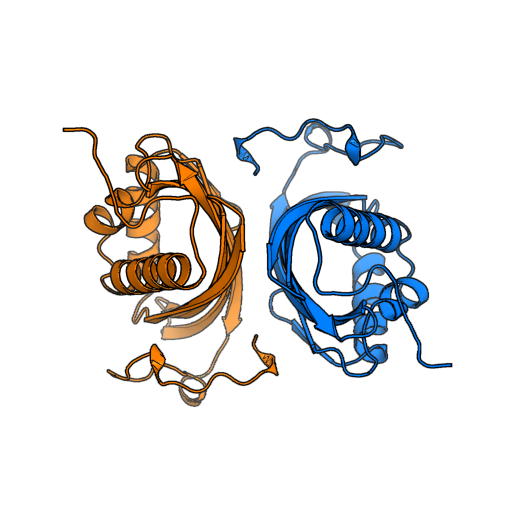 . ALA B 1 87 ? -2.305 -0.11 -8.109 1 98.94 87 ALA B C 1
ATOM 2036 O O . ALA B 1 87 ? -3.275 0.194 -8.805 1 98.94 87 ALA B O 1
ATOM 2037 N N . VAL B 1 88 ? -2.326 -0.983 -7.117 1 98.88 88 VAL B N 1
ATOM 2038 C CA . VAL B 1 88 ? -3.488 -1.841 -6.91 1 98.88 88 VAL B CA 1
ATOM 2039 C C . VAL B 1 88 ? -3.949 -1.74 -5.457 1 98.88 88 VAL B C 1
ATOM 2041 O O . VAL B 1 88 ? -3.127 -1.662 -4.539 1 98.88 88 VAL B O 1
ATOM 2044 N N . GLN B 1 89 ? -5.246 -1.701 -5.25 1 98.62 89 GLN B N 1
ATOM 2045 C CA . GLN B 1 89 ? -5.844 -1.985 -3.951 1 98.62 89 GLN B CA 1
ATOM 2046 C C . GLN B 1 89 ? -6.414 -3.4 -3.904 1 98.62 89 GLN B C 1
ATOM 2048 O O . GLN B 1 89 ? -6.934 -3.898 -4.906 1 98.62 89 GLN B O 1
ATOM 2053 N N . PHE B 1 90 ? -6.312 -3.982 -2.736 1 98.69 90 PHE B N 1
ATOM 2054 C CA . PHE B 1 90 ? -6.883 -5.32 -2.652 1 98.69 90 PHE B CA 1
ATOM 2055 C C . PHE B 1 90 ? -7.461 -5.582 -1.267 1 98.69 90 PHE B C 1
ATOM 2057 O O . PHE B 1 90 ? -7.07 -4.926 -0.295 1 98.69 90 PHE B O 1
ATOM 2064 N N . TRP B 1 91 ? -8.32 -6.527 -1.191 1 98.5 91 TRP B N 1
ATOM 2065 C CA . TRP B 1 91 ? -8.914 -7.102 0.015 1 98.5 91 TRP B CA 1
ATOM 2066 C C . TRP B 1 91 ? -8.945 -8.625 -0.069 1 98.5 91 TRP B C 1
ATOM 2068 O O . TRP B 1 91 ? -9.398 -9.188 -1.07 1 98.5 91 TRP B O 1
ATOM 2078 N N . TYR B 1 92 ? -8.422 -9.219 0.877 1 98.44 92 TYR B N 1
ATOM 2079 C CA . TYR B 1 92 ? -8.68 -10.648 0.929 1 98.44 92 TYR B CA 1
ATOM 2080 C C . TYR B 1 92 ? -9.062 -11.086 2.34 1 98.44 92 TYR B C 1
ATOM 2082 O O . TYR B 1 92 ? -8.758 -10.391 3.312 1 98.44 92 TYR B O 1
ATOM 2090 N N . GLU B 1 93 ? -9.789 -12.172 2.404 1 98.75 93 GLU B N 1
ATOM 2091 C CA . GLU B 1 93 ? -10.234 -12.773 3.658 1 98.75 93 GLU B CA 1
ATOM 2092 C C . GLU B 1 93 ? -9.719 -14.203 3.795 1 98.75 93 GLU B C 1
ATOM 2094 O O . GLU B 1 93 ? -9.539 -14.906 2.797 1 98.75 93 GLU B O 1
ATOM 2099 N N . PHE B 1 94 ? -9.492 -14.57 4.98 1 98.62 94 PHE B N 1
ATOM 2100 C CA . PHE B 1 94 ? -9.047 -15.914 5.324 1 98.62 94 PHE B CA 1
ATOM 2101 C C . PHE B 1 94 ? -9.312 -16.219 6.793 1 98.62 94 PHE B C 1
ATOM 2103 O O . PHE B 1 94 ? -9.578 -15.305 7.582 1 98.62 94 PHE B O 1
ATOM 2110 N N . HIS B 1 95 ? -9.32 -17.453 7.16 1 98.31 95 HIS B N 1
ATOM 2111 C CA . HIS B 1 95 ? -9.312 -17.797 8.578 1 98.31 95 HIS B CA 1
ATOM 2112 C C . HIS B 1 95 ? -8.055 -18.578 8.938 1 98.31 95 HIS B C 1
ATOM 2114 O O . HIS B 1 95 ? -7.52 -19.312 8.109 1 98.31 95 HIS B O 1
ATOM 2120 N N . ASP B 1 96 ? -7.566 -18.312 10.117 1 98.12 96 ASP B N 1
ATOM 2121 C CA . ASP B 1 96 ? -6.324 -18.953 10.555 1 98.12 96 ASP B CA 1
ATOM 2122 C C . ASP B 1 96 ? -6.59 -20.328 11.164 1 98.12 96 ASP B C 1
ATOM 2124 O O . ASP B 1 96 ? -7.699 -20.859 11.047 1 98.12 96 ASP B O 1
ATOM 2128 N N . ASP B 1 97 ? -5.57 -20.969 11.75 1 97.44 97 ASP B N 1
ATOM 2129 C CA . ASP B 1 97 ? -5.66 -22.328 12.281 1 97.44 97 ASP B CA 1
ATOM 2130 C C . ASP B 1 97 ? -6.645 -22.391 13.445 1 97.44 97 ASP B C 1
ATOM 2132 O O . ASP B 1 97 ? -7.168 -23.453 13.766 1 97.44 97 ASP B O 1
ATOM 2136 N N . ASP B 1 98 ? -6.941 -21.25 14.094 1 97.62 98 ASP B N 1
ATOM 2137 C CA . ASP B 1 98 ? -7.871 -21.188 15.219 1 97.62 98 ASP B CA 1
ATOM 2138 C C . ASP B 1 98 ? -9.273 -20.828 14.75 1 97.62 98 ASP B C 1
ATOM 2140 O O . ASP B 1 98 ? -10.133 -20.469 15.57 1 97.62 98 ASP B O 1
ATOM 2144 N N . ASN B 1 99 ? -9.406 -20.719 13.492 1 97.31 99 ASN B N 1
ATOM 2145 C CA . ASN B 1 99 ? -10.695 -20.422 12.867 1 97.31 99 ASN B CA 1
ATOM 2146 C C . ASN B 1 99 ? -11.086 -18.953 13.062 1 97.31 99 ASN B C 1
ATOM 2148 O O . ASN B 1 99 ? -12.266 -18.609 12.969 1 97.31 99 ASN B O 1
ATOM 2152 N N . GLN B 1 100 ? -10.164 -18.156 13.438 1 98.38 100 GLN B N 1
ATOM 2153 C CA . GLN B 1 100 ? -10.383 -16.703 13.469 1 98.38 100 GLN B CA 1
ATOM 2154 C C . GLN B 1 100 ? -10.328 -16.109 12.07 1 98.38 100 GLN B C 1
ATOM 2156 O O . GLN B 1 100 ? -9.367 -16.328 11.328 1 98.38 100 GLN B O 1
ATOM 21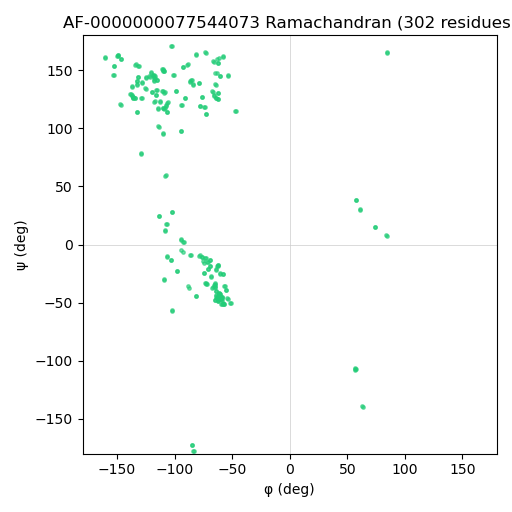61 N N . TRP B 1 101 ? -11.383 -15.359 11.688 1 98.56 101 TRP B N 1
ATOM 2162 C CA . TRP B 1 101 ? -11.438 -14.711 10.383 1 98.56 101 TRP B CA 1
ATOM 2163 C C . TRP B 1 101 ? -10.727 -13.359 10.414 1 98.56 101 TRP B C 1
ATOM 2165 O O . TRP B 1 101 ? -10.844 -12.617 11.391 1 98.56 101 TRP B O 1
ATOM 2175 N N . TRP B 1 102 ? -10.07 -13.172 9.289 1 98.69 102 TRP B N 1
ATOM 2176 C CA . TRP B 1 102 ? -9.352 -11.922 9.086 1 98.69 102 TRP B CA 1
ATOM 2177 C C . TRP B 1 102 ? -9.672 -11.32 7.719 1 98.69 102 TRP B C 1
ATOM 2179 O O . TRP B 1 102 ? -9.922 -12.055 6.758 1 98.69 102 TRP B O 1
ATOM 2189 N N . ARG B 1 103 ? -9.734 -10.062 7.676 1 98.75 103 ARG B N 1
ATOM 2190 C CA . ARG B 1 103 ? -9.703 -9.328 6.41 1 98.75 103 ARG B CA 1
ATOM 2191 C C . ARG B 1 103 ? -8.422 -8.508 6.285 1 98.75 103 ARG B C 1
ATOM 2193 O O . ARG B 1 103 ? -8.125 -7.676 7.145 1 98.75 103 ARG B O 1
ATOM 2200 N N . CYS B 1 104 ? -7.691 -8.766 5.242 1 98.62 104 CYS B N 1
ATOM 2201 C CA . CYS B 1 104 ? -6.504 -7.969 4.953 1 98.62 104 CYS B CA 1
ATOM 2202 C C . CYS B 1 104 ? -6.832 -6.828 4.004 1 98.62 104 CYS B C 1
ATOM 2204 O O . CYS B 1 104 ? -7.383 -7.051 2.924 1 98.62 104 CYS B O 1
ATOM 2206 N N . TYR B 1 105 ? -6.605 -5.625 4.465 1 98.31 105 TYR B N 1
ATOM 2207 C CA . TYR B 1 105 ? -6.574 -4.453 3.602 1 98.31 105 TYR B CA 1
ATOM 2208 C C . TYR B 1 105 ? -5.164 -4.18 3.1 1 98.31 105 TYR B C 1
ATOM 2210 O O . TYR B 1 105 ? -4.23 -4.039 3.895 1 98.31 105 TYR B O 1
ATOM 2218 N N . GLY B 1 106 ? -5.016 -4.078 1.732 1 98.44 106 GLY B N 1
ATOM 2219 C CA . GLY B 1 106 ? -3.645 -3.906 1.277 1 98.44 106 GLY B CA 1
ATOM 2220 C C . GLY B 1 106 ? -3.537 -3.104 -0.005 1 98.44 106 GLY B C 1
ATOM 2221 O O . GLY B 1 106 ? -4.547 -2.816 -0.65 1 98.44 106 GLY B O 1
ATOM 2222 N N . LEU B 1 107 ? -2.361 -2.627 -0.249 1 98.81 107 LEU B N 1
ATOM 2223 C CA . LEU B 1 107 ? -1.942 -1.916 -1.452 1 98.81 107 LEU B CA 1
ATOM 2224 C C . LEU B 1 107 ? -0.725 -2.584 -2.082 1 98.81 107 LEU B C 1
ATOM 2226 O O . LEU B 1 107 ? 0.158 -3.07 -1.372 1 98.81 107 LEU B O 1
ATOM 2230 N N . GLU B 1 108 ? -0.726 -2.562 -3.434 1 98.81 108 GLU B N 1
ATOM 2231 C CA . GLU B 1 108 ? 0.429 -3.084 -4.156 1 98.81 108 GLU B CA 1
ATOM 2232 C C . GLU B 1 108 ? 0.878 -2.117 -5.25 1 98.81 108 GLU B C 1
ATOM 2234 O O . GLU B 1 108 ? 0.047 -1.489 -5.91 1 98.81 108 GLU B O 1
ATOM 2239 N N . ASP B 1 109 ? 2.16 -2.004 -5.395 1 98.62 109 ASP B N 1
ATOM 2240 C CA . ASP B 1 109 ? 2.803 -1.311 -6.508 1 98.62 109 ASP B CA 1
ATOM 2241 C C . ASP B 1 109 ? 3.59 -2.283 -7.383 1 98.62 109 ASP B C 1
ATOM 2243 O O . ASP B 1 109 ? 4.555 -2.9 -6.922 1 98.62 109 ASP B O 1
ATOM 2247 N N . TRP B 1 110 ? 3.166 -2.412 -8.641 1 98.81 110 TRP B N 1
ATOM 2248 C CA . TRP B 1 110 ? 3.754 -3.361 -9.578 1 98.81 110 TRP B CA 1
ATOM 2249 C C . TRP B 1 110 ? 4.57 -2.639 -10.641 1 98.81 110 TRP B C 1
ATOM 2251 O O . TRP B 1 110 ? 4.109 -1.654 -11.227 1 98.81 110 TRP B O 1
ATOM 2261 N N . THR B 1 111 ? 5.785 -3.062 -10.898 1 98.69 111 THR B N 1
ATOM 2262 C CA . THR B 1 111 ? 6.594 -2.617 -12.023 1 98.69 111 THR B CA 1
ATOM 2263 C C . THR B 1 111 ? 6.879 -3.775 -12.977 1 98.69 111 THR B C 1
ATOM 2265 O O . THR B 1 111 ? 7.348 -4.832 -12.555 1 98.69 111 THR B O 1
ATOM 2268 N N . PHE B 1 112 ? 6.609 -3.568 -14.25 1 98.69 112 PHE B N 1
ATOM 2269 C CA . PHE B 1 112 ? 6.707 -4.641 -15.234 1 98.69 112 PHE B CA 1
ATOM 2270 C C . PHE B 1 112 ? 7.895 -4.414 -16.156 1 98.69 112 PHE B C 1
ATOM 2272 O O . PHE B 1 112 ? 8.289 -3.271 -16.406 1 98.69 112 PHE B O 1
ATOM 2279 N N . ASP B 1 113 ? 8.461 -5.48 -16.625 1 98.31 113 ASP B N 1
ATOM 2280 C CA . ASP B 1 113 ? 9.438 -5.363 -17.703 1 98.31 113 ASP B CA 1
ATOM 2281 C C . ASP B 1 113 ? 8.742 -5.301 -19.062 1 98.31 113 ASP B C 1
ATOM 2283 O O . ASP B 1 113 ? 7.508 -5.258 -19.141 1 98.31 113 ASP B O 1
ATOM 2287 N N . GLU B 1 114 ? 9.492 -5.238 -20.094 1 97.81 114 GLU B N 1
ATOM 2288 C CA . GLU B 1 114 ? 8.945 -5.027 -21.438 1 97.81 114 GLU B CA 1
ATOM 2289 C C . GLU B 1 114 ? 8.156 -6.246 -21.906 1 97.81 114 GLU B C 1
ATOM 2291 O O . GLU B 1 114 ? 7.371 -6.156 -22.844 1 97.81 114 GLU B O 1
ATOM 2296 N N . ASN B 1 115 ? 8.375 -7.406 -21.281 1 98.25 115 ASN B N 1
ATOM 2297 C CA . ASN B 1 115 ? 7.699 -8.641 -21.656 1 98.25 115 ASN B CA 1
ATOM 2298 C C . ASN B 1 115 ? 6.422 -8.852 -20.844 1 98.25 115 ASN B C 1
ATOM 2300 O O . ASN B 1 115 ? 5.773 -9.891 -20.953 1 98.25 115 ASN B O 1
ATOM 2304 N N . GLY B 1 116 ? 6.102 -7.883 -19.984 1 98.5 116 GLY B N 1
ATOM 2305 C CA . GLY B 1 116 ? 4.867 -7.961 -19.203 1 98.5 116 GLY B CA 1
ATOM 2306 C C . GLY B 1 116 ? 5.008 -8.789 -17.938 1 98.5 116 GLY B C 1
ATOM 2307 O O . GLY B 1 116 ? 4.008 -9.203 -17.359 1 98.5 116 GLY B O 1
ATOM 2308 N N . LEU B 1 117 ? 6.188 -9.18 -17.641 1 98.75 117 LEU B N 1
ATOM 2309 C CA . LEU B 1 117 ? 6.438 -9.844 -16.375 1 98.75 117 LEU B CA 1
ATOM 2310 C C . LEU B 1 117 ? 6.711 -8.82 -15.266 1 98.75 117 LEU B C 1
ATOM 2312 O O . LEU B 1 117 ? 7.383 -7.816 -15.5 1 98.75 117 LEU B O 1
ATOM 2316 N N . MET B 1 118 ? 6.191 -9.102 -14.164 1 98.5 118 MET B N 1
ATOM 2317 C CA . MET B 1 118 ? 6.41 -8.203 -13.031 1 98.5 118 MET B CA 1
ATOM 2318 C C . MET B 1 118 ? 7.832 -8.344 -12.492 1 98.5 118 MET B C 1
ATOM 2320 O O . MET B 1 118 ? 8.195 -9.398 -11.969 1 98.5 118 MET B O 1
ATOM 2324 N N . LYS B 1 119 ? 8.594 -7.277 -12.547 1 98.19 119 LYS B N 1
ATOM 2325 C CA . LYS B 1 119 ? 9.977 -7.352 -12.094 1 98.19 119 LYS B CA 1
ATOM 2326 C C . LYS B 1 119 ? 10.109 -6.836 -10.664 1 98.19 119 LYS B C 1
ATOM 2328 O O . LYS B 1 119 ? 11.102 -7.125 -9.977 1 98.19 119 LYS B O 1
ATOM 2333 N N . LYS B 1 120 ? 9.18 -5.996 -10.195 1 98.31 120 LYS B N 1
ATOM 2334 C CA . LYS B 1 120 ? 9.109 -5.535 -8.812 1 98.31 120 LYS B CA 1
ATOM 2335 C C . LYS B 1 120 ? 7.676 -5.555 -8.297 1 98.31 120 LYS B C 1
ATOM 2337 O O . LYS B 1 120 ? 6.75 -5.156 -9.008 1 98.31 120 LYS B O 1
ATOM 2342 N N . ARG B 1 121 ? 7.527 -6.047 -7.07 1 98.62 121 ARG B N 1
ATOM 2343 C CA . ARG B 1 121 ? 6.262 -6.008 -6.344 1 98.62 121 ARG B CA 1
ATOM 2344 C C . ARG B 1 121 ? 6.465 -5.512 -4.918 1 98.62 121 ARG B C 1
ATOM 2346 O O . ARG B 1 121 ? 7.141 -6.16 -4.117 1 98.62 121 ARG B O 1
ATOM 2353 N N . GLN B 1 122 ? 5.922 -4.34 -4.586 1 98.38 122 GLN B N 1
ATOM 2354 C CA . GLN B 1 122 ? 5.898 -3.814 -3.227 1 98.38 122 GLN B CA 1
ATOM 2355 C C . GLN B 1 122 ? 4.492 -3.885 -2.635 1 98.38 122 GLN B C 1
ATOM 2357 O O . GLN B 1 122 ? 3.545 -3.346 -3.209 1 98.38 122 GLN B O 1
ATOM 2362 N N . MET B 1 123 ? 4.402 -4.602 -1.578 1 98.62 123 MET B N 1
ATOM 2363 C CA . MET B 1 123 ? 3.088 -4.848 -0.992 1 98.62 123 MET B CA 1
ATOM 2364 C C . MET B 1 123 ? 3.088 -4.523 0.498 1 98.62 123 MET B C 1
ATOM 2366 O O . MET B 1 123 ? 3.986 -4.945 1.229 1 98.62 123 MET B O 1
ATOM 2370 N N . SER B 1 124 ? 2.186 -3.697 0.942 1 98.69 124 SER B N 1
ATOM 2371 C CA . SER B 1 124 ? 1.856 -3.537 2.354 1 98.69 124 SER B CA 1
ATOM 2372 C C . SER B 1 124 ? 0.407 -3.92 2.631 1 98.69 124 SER B C 1
ATOM 2374 O O . SER B 1 124 ? -0.481 -3.637 1.824 1 98.69 124 SER B O 1
ATOM 2376 N N . GLY B 1 125 ? 0.161 -4.535 3.693 1 98.69 125 GLY B N 1
ATOM 2377 C CA . GLY B 1 125 ? -1.164 -4.969 4.109 1 98.69 125 GLY B CA 1
ATOM 2378 C C . GLY B 1 125 ? -1.311 -5.082 5.613 1 98.69 125 GLY B C 1
ATOM 2379 O O . GLY B 1 125 ? -0.326 -5.297 6.324 1 98.69 125 GLY B O 1
ATOM 2380 N N . ASN B 1 126 ? -2.459 -4.941 6.086 1 98.75 126 ASN B N 1
ATOM 2381 C CA . ASN B 1 126 ? -2.789 -5 7.508 1 98.75 126 ASN B CA 1
ATOM 2382 C C . ASN B 1 126 ? -4.078 -5.781 7.754 1 98.75 126 ASN B C 1
ATOM 2384 O O . ASN B 1 126 ? -5.094 -5.527 7.102 1 98.75 126 ASN B O 1
ATOM 2388 N N . ASN B 1 127 ? -4.012 -6.711 8.648 1 98.38 127 ASN B N 1
ATOM 2389 C CA . ASN B 1 127 ? -5.148 -7.57 8.961 1 98.38 127 ASN B CA 1
ATOM 2390 C C . ASN B 1 127 ? -6.09 -6.918 9.961 1 98.38 127 ASN B C 1
ATOM 2392 O O . ASN B 1 127 ? -5.641 -6.289 10.922 1 98.38 127 ASN B O 1
ATOM 2396 N N . VAL B 1 128 ? -7.305 -7.047 9.719 1 98.19 128 VAL B N 1
ATOM 2397 C CA . VAL B 1 128 ? -8.375 -6.664 10.633 1 98.19 128 VAL B CA 1
ATOM 2398 C C . VAL B 1 128 ? -9.18 -7.898 11.039 1 98.19 128 VAL B C 1
ATOM 2400 O O . VAL B 1 128 ? -9.625 -8.664 10.18 1 98.19 128 VAL B O 1
ATOM 2403 N N . LYS B 1 129 ? -9.242 -8.102 12.383 1 98.31 129 LYS B N 1
ATOM 2404 C CA . LYS B 1 129 ? -10.07 -9.203 12.859 1 98.31 129 LYS B CA 1
ATOM 2405 C C . LYS B 1 129 ? -11.539 -8.992 12.484 1 98.31 129 LYS B C 1
ATOM 2407 O O . LYS B 1 129 ? -12.078 -7.902 12.656 1 98.31 129 LYS B O 1
ATOM 2412 N N . ILE B 1 130 ? -12.18 -10.039 11.891 1 98.25 130 ILE B N 1
ATOM 2413 C CA . ILE B 1 130 ? -13.594 -9.898 11.547 1 98.25 130 ILE B CA 1
ATOM 2414 C C . ILE B 1 130 ? -14.375 -11.109 12.047 1 98.25 130 ILE B C 1
ATOM 2416 O O . ILE B 1 130 ? -13.805 -12.188 12.227 1 98.25 130 ILE B O 1
ATOM 2420 N N . ALA B 1 131 ? -15.695 -10.922 12.32 1 97.62 131 ALA B N 1
ATOM 2421 C CA . ALA B 1 131 ? -16.609 -12.023 12.602 1 97.62 131 ALA B CA 1
ATOM 2422 C C . ALA B 1 131 ? -17.094 -12.68 11.312 1 97.62 131 ALA B C 1
ATOM 2424 O O . ALA B 1 131 ? -16.938 -12.117 10.227 1 97.62 131 ALA B O 1
ATOM 2425 N N . ASP B 1 132 ? -17.641 -13.859 11.484 1 96 132 ASP B N 1
ATOM 2426 C CA . ASP B 1 132 ? -18.156 -14.586 10.328 1 96 132 ASP B CA 1
ATOM 2427 C C . ASP B 1 132 ? -19.203 -13.758 9.578 1 96 132 ASP B C 1
ATOM 2429 O O . ASP B 1 132 ? -19.25 -13.766 8.352 1 96 132 ASP B O 1
ATOM 2433 N N . GLU B 1 133 ? -20 -12.992 10.273 1 95.81 133 GLU B N 1
ATOM 2434 C CA . GLU B 1 133 ? -21.109 -12.234 9.695 1 95.81 133 GLU B CA 1
ATOM 2435 C C . GLU B 1 133 ? -20.594 -11.016 8.938 1 95.81 133 GLU B C 1
ATOM 2437 O O . GLU B 1 133 ? -21.328 -10.414 8.148 1 95.81 133 GLU B O 1
ATOM 2442 N N . GLU B 1 134 ? -19.375 -10.672 9.148 1 96.56 134 GLU B N 1
ATOM 2443 C CA . GLU B 1 134 ? -18.812 -9.492 8.516 1 96.56 134 GLU B CA 1
ATOM 2444 C C . GLU B 1 134 ? -18.094 -9.852 7.219 1 96.56 134 GLU B C 1
ATOM 2446 O O . GLU B 1 134 ? -17.625 -8.969 6.496 1 96.56 134 GLU B O 1
ATOM 2451 N N . ARG B 1 135 ? -18.016 -11.172 6.945 1 97.44 135 ARG B N 1
ATOM 2452 C CA . ARG B 1 135 ? -17.297 -11.625 5.758 1 97.44 135 ARG B CA 1
ATOM 2453 C C . ARG B 1 135 ? -17.984 -11.141 4.484 1 97.44 135 ARG B C 1
ATOM 2455 O O . ARG B 1 135 ? -19.219 -11.211 4.367 1 97.44 135 ARG B O 1
ATOM 2462 N N . TRP B 1 136 ? -17.188 -10.703 3.557 1 97.69 136 TRP B N 1
ATOM 2463 C CA . TRP B 1 136 ? -17.688 -10.242 2.264 1 97.69 136 TRP B CA 1
ATOM 2464 C C . TRP B 1 136 ? -17.797 -11.398 1.279 1 97.69 136 TRP B C 1
ATOM 2466 O O . TRP B 1 136 ? -18.703 -11.414 0.439 1 97.69 136 TRP B O 1
ATOM 2476 N N . PHE B 1 137 ? -16.859 -12.305 1.378 1 97.44 137 PHE B N 1
ATOM 2477 C CA . PHE B 1 137 ? -16.703 -13.312 0.334 1 97.44 137 PHE B CA 1
ATOM 2478 C C . PHE B 1 137 ? -17.156 -14.672 0.83 1 97.44 137 PHE B C 1
ATOM 2480 O O . PHE B 1 137 ? -16.422 -15.656 0.726 1 97.44 137 PHE B O 1
ATOM 2487 N N . LYS B 1 138 ? -18.375 -14.781 1.228 1 94.31 138 LYS B N 1
ATOM 2488 C CA . LYS B 1 138 ? -18.938 -16.031 1.746 1 94.31 138 LYS B CA 1
ATOM 2489 C C . LYS B 1 138 ? -19.297 -16.984 0.611 1 94.31 138 LYS B C 1
ATOM 2491 O O . LYS B 1 138 ? -19.828 -16.562 -0.418 1 94.31 138 LYS B O 1
ATOM 2496 N N . GLY B 1 139 ? -18.984 -18.203 0.877 1 89.56 139 GLY B N 1
ATOM 2497 C CA . GLY B 1 139 ? -19.375 -19.234 -0.076 1 89.56 139 GLY B CA 1
ATOM 2498 C C . GLY B 1 139 ? -18.703 -19.078 -1.429 1 89.56 139 GLY B C 1
ATOM 2499 O O . GLY B 1 139 ? -17.5 -18.812 -1.508 1 89.56 139 GLY B O 1
ATOM 2500 N N . ASP B 1 140 ? -19.453 -19.312 -2.422 1 91.56 140 ASP B N 1
ATOM 2501 C CA . ASP B 1 140 ? -18.875 -19.297 -3.764 1 91.56 140 ASP B CA 1
ATOM 2502 C C . ASP B 1 140 ? -19.203 -18 -4.496 1 91.56 140 ASP B C 1
ATOM 2504 O O . ASP B 1 140 ? -19.297 -17.984 -5.723 1 91.56 140 ASP B O 1
ATOM 2508 N N . VAL B 1 141 ? -19.391 -16.969 -3.729 1 96.06 141 VAL B N 1
ATOM 2509 C CA . VAL B 1 141 ? -19.75 -15.68 -4.328 1 96.06 141 VAL B CA 1
ATOM 2510 C C . VAL B 1 141 ? -18.641 -15.227 -5.273 1 96.06 141 VAL B C 1
ATOM 2512 O O . VAL B 1 141 ? -17.453 -15.453 -5.012 1 96.06 141 VAL B O 1
ATOM 2515 N N . ASP B 1 142 ? -19.062 -14.586 -6.336 1 97.69 142 ASP B N 1
ATOM 2516 C CA . ASP B 1 142 ? -18.109 -13.898 -7.203 1 97.69 142 ASP B CA 1
ATOM 2517 C C . ASP B 1 142 ? -17.578 -12.633 -6.531 1 97.69 142 ASP B C 1
ATOM 2519 O O . ASP B 1 142 ? -18.312 -11.664 -6.344 1 97.69 142 ASP B O 1
ATOM 2523 N N . VAL B 1 143 ? -16.281 -12.625 -6.184 1 97.94 143 VAL B N 1
ATOM 2524 C CA . VAL B 1 143 ? -15.695 -11.539 -5.41 1 97.94 143 VAL B CA 1
ATOM 2525 C C . VAL B 1 143 ? -15.883 -10.219 -6.152 1 97.94 143 VAL B C 1
ATOM 2527 O O . VAL B 1 143 ? -15.906 -9.148 -5.535 1 97.94 143 VAL B O 1
ATOM 2530 N N . ASN B 1 144 ? -16.016 -10.227 -7.48 1 97.62 144 ASN B N 1
ATOM 2531 C CA . ASN B 1 144 ? -16.156 -9.016 -8.281 1 97.62 144 ASN B CA 1
ATOM 2532 C C . ASN B 1 144 ? -17.516 -8.352 -8.086 1 97.62 144 ASN B C 1
ATOM 2534 O O . ASN B 1 144 ? -17.703 -7.188 -8.453 1 97.62 144 ASN B O 1
ATOM 2538 N N . THR B 1 145 ? -18.453 -9.039 -7.527 1 96.69 145 THR B N 1
ATOM 2539 C CA . THR B 1 145 ? -19.828 -8.531 -7.469 1 96.69 145 THR B CA 1
ATOM 2540 C C . THR B 1 145 ? -20.141 -8 -6.074 1 96.69 145 THR B C 1
ATOM 2542 O O . THR B 1 145 ? -21.188 -7.379 -5.867 1 96.69 145 THR B O 1
ATOM 2545 N N . VAL B 1 146 ? -19.297 -8.312 -5.129 1 96.06 146 VAL B N 1
ATOM 2546 C CA . VAL B 1 146 ? -19.531 -7.875 -3.756 1 96.06 146 VAL B CA 1
ATOM 2547 C C . VAL B 1 146 ? -19.406 -6.355 -3.67 1 96.06 146 VAL B C 1
ATOM 2549 O O . VAL B 1 146 ? -18.469 -5.77 -4.207 1 96.06 146 VAL B O 1
ATOM 2552 N N . GLU B 1 147 ? -20.344 -5.723 -3.057 1 93.75 147 GLU B N 1
ATOM 2553 C CA . GLU B 1 147 ? -20.281 -4.277 -2.867 1 93.75 147 GLU B CA 1
ATOM 2554 C C . GLU B 1 147 ? -19.328 -3.904 -1.735 1 93.75 147 GLU B C 1
ATOM 2556 O O . GLU B 1 147 ? -19.5 -4.363 -0.603 1 93.75 147 GLU B O 1
ATOM 2561 N N . ILE B 1 148 ? -18.344 -3.197 -2.006 1 92.38 148 ILE B N 1
ATOM 2562 C CA . ILE B 1 148 ? -17.406 -2.65 -1.025 1 92.38 148 ILE B CA 1
ATOM 2563 C C . ILE B 1 148 ? -17.609 -1.141 -0.91 1 92.38 148 ILE B C 1
ATOM 2565 O O . ILE B 1 148 ? -17.422 -0.407 -1.883 1 92.38 148 ILE B O 1
ATOM 2569 N N . GLY B 1 149 ? -18 -0.657 0.233 1 89.06 149 GLY B N 1
ATOM 2570 C CA . GLY B 1 149 ? -18.344 0.737 0.464 1 89.0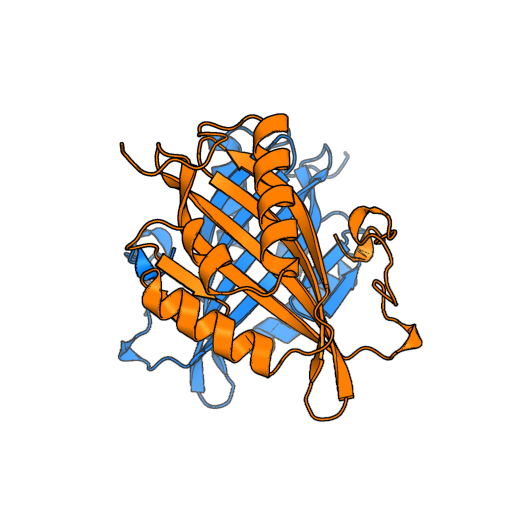6 149 GLY B CA 1
ATOM 2571 C C . GLY B 1 149 ? -17.156 1.675 0.322 1 89.06 149 GLY B C 1
ATOM 2572 O O . GLY B 1 149 ? -16.016 1.255 0.461 1 89.06 149 GLY B O 1
ATOM 2573 N N . PRO B 1 150 ? -17.422 2.91 0.06 1 83.94 150 PRO B N 1
ATOM 2574 C CA . PRO B 1 150 ? -16.344 3.885 -0.158 1 83.94 150 PRO B CA 1
ATOM 2575 C C . PRO B 1 150 ? -15.453 4.059 1.065 1 83.94 150 PRO B C 1
ATOM 2577 O O . PRO B 1 150 ? -14.328 4.547 0.946 1 83.94 150 PRO B O 1
ATOM 2580 N N . GLU B 1 151 ? -15.938 3.646 2.182 1 83.75 151 GLU B N 1
ATOM 2581 C CA . GLU B 1 151 ? -15.141 3.768 3.4 1 83.75 151 GLU B CA 1
ATOM 2582 C C . GLU B 1 151 ? -13.945 2.814 3.377 1 83.75 151 GLU B C 1
ATOM 2584 O O . GLU B 1 151 ? -13.023 2.955 4.176 1 83.75 151 GLU B O 1
ATOM 2589 N N . HIS B 1 152 ? -14.031 1.908 2.422 1 82.56 152 HIS B N 1
ATOM 2590 C CA . HIS B 1 152 ? -12.984 0.894 2.381 1 82.56 152 HIS B CA 1
ATOM 2591 C C . HIS B 1 152 ? -12.023 1.141 1.221 1 82.56 152 HIS B C 1
ATOM 2593 O O . HIS B 1 152 ? -11.047 0.404 1.046 1 82.56 152 HIS B O 1
ATOM 2599 N N . TRP B 1 153 ? -12.367 2.064 0.304 1 74.12 153 TRP B N 1
ATOM 2600 C CA . TRP B 1 153 ? -11.484 2.254 -0.842 1 74.12 153 TRP B CA 1
ATOM 2601 C C . TRP B 1 153 ? -11.664 3.643 -1.446 1 74.12 153 TRP B C 1
ATOM 2603 O O . TRP B 1 153 ? -12.703 4.281 -1.243 1 74.12 153 TRP B O 1
#